Protein AF-A0A9D3YHH6-F1 (afdb_monomer)

Solvent-accessible surface area (backbone atoms only — not comparable to full-atom values): 19037 Å² total; per-residue (Å²): 136,82,62,74,68,62,56,56,55,51,51,55,50,51,53,56,50,54,55,56,48,48,55,53,31,49,54,29,46,77,69,74,42,81,67,83,82,87,76,58,84,84,57,50,84,77,56,88,87,83,79,84,92,65,55,79,66,55,45,52,51,52,52,51,50,52,53,50,51,51,52,52,50,50,53,49,51,52,51,50,52,51,50,52,54,51,51,51,53,50,51,54,51,51,51,54,52,48,55,53,48,52,53,52,51,52,51,51,51,52,52,50,52,52,50,52,53,51,51,51,51,51,53,50,53,64,70,67,57,73,98,79,72,65,70,66,62,56,49,57,52,50,53,52,53,52,54,52,50,52,52,51,52,52,51,50,52,54,50,52,51,50,50,56,50,51,52,53,51,51,48,55,49,50,55,51,51,52,53,50,50,54,53,48,51,54,50,51,50,53,51,49,52,54,49,51,56,54,70,71,49,74,90,61,89,87,47,74,68,57,57,56,47,49,54,50,48,56,53,49,52,55,48,49,56,46,53,53,50,52,52,49,49,58,50,49,57,63,48,60,73,73,68,72,74,94,74,88,85,82,90,84,80,94,76,91,76,79,95,84,65,71,71,62,55,56,50,52,55,52,50,50,54,51,51,54,50,49,51,55,54,49,53,53,50,51,52,52,52,52,54,49,48,53,51,50,52,50,52,62,71,68,51,83,49,74,66,54,52,50,53,51,51,53,50,48,54,51,50,55,52,49,34,69,73,66,75,108

Secondary structure (DSSP, 8-state):
---HHHHHHHHHHHHHHHHHHHHHHHHHHHTTPPPPPP--TTTGGG--S------HHHHHHHHHHHHHHHHHHHHHHHHHHHHHHHHHHHHHHHHHHHHHHHHHHHHHHHHHHHHHHHHHHHHHHHHS--S-S-HHHHHHHHHHHHHHHHHHHHHHHHHHHHHHHHHHHHHHHHHHHHHHHHHHHHHHHHHHHHHHHHHHS---TT-HHHHHHHHHHHHHHHHHHHHHHHHHHHHHHHHHTTSS-----------------HHHHHHHHHHHHHHHHHHHHHHHHHHHHHHHHHHHHHHHHHSPPHHHHHHHHHHHHHHHHHHHHHT-

Foldseek 3Di:
DDDPVVVVVVVVVVVVLVVLQVVLQVLCVVVVHHGDDDDDPVCVVVDPDDDDDDDPVRSVVVSVVSVVVSVVVVVVVVVVVVVVVVVVVVVVVVVVVVVVVVVVVVVVVVVVVVVVVVVVVVVVVVVVDDPPDDPVVVVVVVVVVVVVVVVVVVVVVVVVVVVVVVVVVVVVVVVVVVVVVVVVVVVVVVVVVVVVVVVVDDDDPDDPVVVVVVVVVVVVVVVVVVVVVVVVVVVVVVVVVVPPDDDDDDDDDDDDDDDDDPPVVVVVVVVVVVVVVVVVVVVVVVVVVVVVVVVVVVVVVPDDDPVNVVVVVVVVVVVVVVCVVVVD

pLDDT: mean 82.41, std 17.83, range [34.94, 98.56]

Organism: Dreissena polymorpha (NCBI:txid45954)

Radius of gyration: 45.54 Å; Cα contacts (8 Å, |Δi|>4): 26; chains: 1; bounding box: 105×66×122 Å

Mean predicted aligned error: 22.99 Å

Sequence (328 aa):
MASPIGSLVNLRRNATEEDAWSSVNKKLREHGLGTVKIQHPADIQHLSGSTVCLDGANDTQVRDNILSLISDCQHRQTLVQDLIGKNNQLKEEVTRQTELTEKYFSKMKDLKIMLESSRARVKELESDEPAKTTTDDVWGVKERVNNTRTAIIAKNKDLEYKCKQQEKELQRLKDKLHNMSIQEEKRNQRVSDVFQEFRRRTARAHHTMDDKLLDVIDSYERQITKLEKDLELYRVEGETARTTDGSADEDMPSFHSVTHHSETSGNFKKLIRAYEKQIVDLNKQVKKLEEEKELIKLDVGARPEVKDYRVAQLRMKKLEKLLALHNI

Structure (mmCIF, N/CA/C/O backbone):
data_AF-A0A9D3YHH6-F1
#
_entry.id   AF-A0A9D3YHH6-F1
#
loop_
_atom_site.group_PDB
_atom_site.id
_atom_site.type_symbol
_atom_site.label_atom_id
_atom_site.label_alt_id
_atom_site.label_comp_id
_atom_site.label_asym_id
_atom_site.label_entity_id
_atom_site.label_seq_id
_atom_site.pdbx_PDB_ins_code
_atom_site.Cartn_x
_atom_site.Cartn_y
_atom_site.Cartn_z
_atom_site.occupancy
_atom_site.B_iso_or_equiv
_atom_site.auth_seq_id
_atom_site.auth_comp_id
_atom_site.auth_asym_id
_atom_site.auth_atom_id
_atom_site.pdbx_PDB_model_num
ATOM 1 N N . MET A 1 1 ? -31.938 -15.827 74.034 1.00 37.50 1 MET A N 1
ATOM 2 C CA . MET A 1 1 ? -32.408 -16.786 73.013 1.00 37.50 1 MET A CA 1
ATOM 3 C C . MET A 1 1 ? -32.292 -16.113 71.655 1.00 37.50 1 MET A C 1
ATOM 5 O O . MET A 1 1 ? -33.064 -15.207 71.376 1.00 37.50 1 MET A O 1
ATOM 9 N N . ALA A 1 2 ? -31.261 -16.451 70.877 1.00 39.59 2 ALA A N 1
ATOM 10 C CA . ALA A 1 2 ? -31.066 -15.904 69.535 1.00 39.59 2 ALA A CA 1
ATOM 11 C C . ALA A 1 2 ? -31.977 -16.650 68.549 1.00 39.59 2 ALA A C 1
ATOM 13 O O . ALA A 1 2 ? -32.064 -17.875 68.593 1.00 39.59 2 ALA A O 1
ATOM 14 N N . SER A 1 3 ? -32.694 -15.906 67.707 1.00 37.22 3 SER A N 1
ATOM 15 C CA . SER A 1 3 ? -33.690 -16.456 66.785 1.00 37.22 3 SER A CA 1
ATOM 16 C C . SER A 1 3 ? -33.024 -17.375 65.738 1.00 37.22 3 SER A C 1
ATOM 18 O O . SER A 1 3 ? -32.099 -16.916 65.060 1.00 37.22 3 SER A O 1
ATOM 20 N N . PRO A 1 4 ? -33.473 -18.636 65.548 1.00 51.38 4 PRO A N 1
ATOM 21 C CA . PRO A 1 4 ? -32.839 -19.611 64.640 1.00 51.38 4 PRO A CA 1
ATOM 22 C C . PRO A 1 4 ? -32.774 -19.147 63.177 1.00 51.38 4 PRO A C 1
ATOM 24 O O . PRO A 1 4 ? -31.900 -19.552 62.414 1.00 51.38 4 PRO A O 1
ATOM 27 N N . ILE A 1 5 ? -33.681 -18.247 62.796 1.00 48.56 5 ILE A N 1
ATOM 28 C CA . ILE A 1 5 ? -33.808 -17.711 61.438 1.00 48.56 5 ILE A CA 1
ATOM 29 C C . ILE A 1 5 ? -32.628 -16.782 61.092 1.00 48.56 5 ILE A C 1
ATOM 31 O O . ILE A 1 5 ? -32.159 -16.785 59.957 1.00 48.56 5 ILE A O 1
ATOM 35 N N . GLY A 1 6 ? -32.081 -16.046 62.068 1.00 45.06 6 GLY A N 1
ATOM 36 C CA . GLY A 1 6 ? -30.929 -15.161 61.846 1.00 45.06 6 GLY A CA 1
ATOM 37 C C . GLY A 1 6 ? -29.618 -15.915 61.590 1.00 45.06 6 GLY A C 1
ATOM 38 O O . GLY A 1 6 ? -28.771 -15.445 60.836 1.00 45.06 6 GLY A O 1
ATOM 39 N N . SER A 1 7 ? -29.469 -17.115 62.161 1.00 52.34 7 SER A N 1
ATOM 40 C CA . SER A 1 7 ? -28.282 -17.961 61.975 1.00 52.34 7 SER A CA 1
ATOM 41 C C . SER A 1 7 ? -28.217 -18.560 60.565 1.00 52.34 7 SER A C 1
ATOM 43 O O . SER A 1 7 ? -27.160 -18.530 59.941 1.00 52.34 7 SER A O 1
ATOM 45 N N . LEU A 1 8 ? -29.350 -19.018 60.025 1.00 47.50 8 LEU A N 1
ATOM 46 C CA . LEU A 1 8 ? -29.427 -19.603 58.680 1.00 47.50 8 LEU A CA 1
ATOM 47 C C . LEU A 1 8 ? -29.237 -18.569 57.560 1.00 47.50 8 LEU A C 1
ATOM 49 O O . LEU A 1 8 ? -28.610 -18.870 56.545 1.00 47.50 8 LEU A O 1
ATOM 53 N N . VAL A 1 9 ? -29.750 -17.347 57.739 1.00 56.94 9 VAL A N 1
ATOM 54 C CA . VAL A 1 9 ? -29.587 -16.262 56.756 1.00 56.94 9 VAL A CA 1
ATOM 55 C C . VAL A 1 9 ? -28.130 -15.804 56.680 1.00 56.94 9 VAL A C 1
ATOM 57 O O . VAL A 1 9 ? -27.621 -15.622 55.578 1.00 56.94 9 VAL A O 1
ATOM 60 N N . ASN A 1 10 ? -27.440 -15.692 57.817 1.00 53.84 10 ASN A N 1
ATOM 61 C CA . ASN A 1 10 ? -26.021 -15.328 57.847 1.00 53.84 10 ASN A CA 1
ATOM 62 C C . ASN A 1 10 ? -25.126 -16.434 57.269 1.00 53.84 10 ASN A C 1
ATOM 64 O O . ASN A 1 10 ? -24.224 -16.137 56.496 1.00 53.84 10 ASN A O 1
ATOM 68 N N . LEU A 1 11 ? -25.416 -17.709 57.548 1.00 55.38 11 LEU A N 1
ATOM 69 C CA . LEU A 1 11 ? -24.651 -18.831 56.991 1.00 55.38 11 LEU A CA 1
ATOM 70 C C . LEU A 1 11 ? -24.790 -18.927 55.461 1.00 55.38 11 LEU A C 1
ATOM 72 O O . LEU A 1 11 ? -23.812 -19.160 54.755 1.00 55.38 11 LEU A O 1
ATOM 76 N N . ARG A 1 12 ? -26.001 -18.689 54.935 1.00 55.22 12 ARG A N 1
ATOM 77 C CA . ARG A 1 12 ? -26.264 -18.679 53.488 1.00 55.22 12 ARG A CA 1
ATOM 78 C C . ARG A 1 12 ? -25.599 -17.495 52.779 1.00 55.22 12 ARG A C 1
ATOM 80 O O . ARG A 1 12 ? -25.163 -17.651 51.645 1.00 55.22 12 ARG A O 1
ATOM 87 N N . ARG A 1 13 ? -25.525 -16.334 53.435 1.00 57.25 13 ARG A N 1
ATOM 88 C CA . ARG A 1 13 ? -24.876 -15.124 52.906 1.00 57.25 13 ARG A CA 1
ATOM 89 C C . ARG A 1 13 ? -23.351 -15.273 52.871 1.00 57.25 13 ARG A C 1
ATOM 91 O O . ARG A 1 13 ? -22.741 -14.980 51.847 1.00 57.25 13 ARG A O 1
ATOM 98 N N . ASN A 1 14 ? -22.773 -15.856 53.922 1.00 60.06 14 ASN A N 1
ATOM 99 C CA . ASN A 1 14 ? -21.344 -16.162 53.988 1.00 60.06 14 ASN A CA 1
ATOM 100 C C . ASN A 1 14 ? -20.919 -17.165 52.900 1.00 60.06 14 ASN A C 1
ATOM 102 O O . ASN A 1 14 ? -19.907 -16.949 52.244 1.00 60.06 14 ASN A O 1
ATOM 106 N N . ALA A 1 15 ? -21.722 -18.204 52.632 1.00 61.94 15 ALA A N 1
ATOM 107 C CA . ALA A 1 15 ? -21.433 -19.167 51.562 1.00 61.94 15 ALA A CA 1
ATOM 108 C C . ALA A 1 15 ? -21.406 -18.512 50.165 1.00 61.94 15 ALA A C 1
ATOM 110 O O . ALA A 1 15 ? -20.529 -18.798 49.355 1.00 61.94 15 ALA A O 1
ATOM 111 N N . THR A 1 16 ? -22.326 -17.579 49.888 1.00 69.06 16 THR A N 1
ATOM 112 C CA . THR A 1 16 ? -22.345 -16.855 48.604 1.00 69.06 16 THR A CA 1
ATOM 113 C C . THR A 1 16 ? -21.186 -15.868 48.441 1.00 69.06 16 THR A C 1
ATOM 115 O O . THR A 1 16 ? -20.735 -15.633 47.320 1.00 69.06 16 THR A O 1
ATOM 118 N N . GLU A 1 17 ? -20.689 -15.296 49.539 1.00 71.06 17 GLU A N 1
ATOM 119 C CA . GLU A 1 17 ? -19.525 -14.402 49.529 1.00 71.06 17 GLU A CA 1
ATOM 120 C C . GLU A 1 17 ? -18.215 -15.192 49.362 1.00 71.06 17 GLU A C 1
ATOM 122 O O . GLU A 1 17 ? -17.363 -14.803 48.560 1.00 71.06 17 GLU A O 1
ATOM 127 N N . GLU A 1 18 ? -18.082 -16.348 50.020 1.00 75.69 18 GLU A N 1
ATOM 128 C CA . GLU A 1 18 ? -16.954 -17.273 49.831 1.00 75.69 18 GLU A CA 1
ATOM 129 C C . GLU A 1 18 ? -16.842 -17.776 48.385 1.00 75.69 18 GLU A C 1
ATOM 131 O O . GLU A 1 18 ? -15.743 -17.797 47.816 1.00 75.69 18 GLU A O 1
ATOM 136 N N . ASP A 1 19 ? -17.966 -18.101 47.747 1.00 80.94 19 ASP A N 1
ATOM 137 C CA . ASP A 1 19 ? -18.002 -18.494 46.335 1.00 80.94 19 ASP A CA 1
ATOM 138 C C . ASP A 1 19 ? -17.589 -17.338 45.402 1.00 80.94 19 ASP A C 1
ATOM 140 O O . ASP A 1 19 ? -16.800 -17.527 44.465 1.00 80.94 19 ASP A O 1
ATOM 144 N N . ALA A 1 20 ? -18.059 -16.114 45.670 1.00 82.25 20 ALA A N 1
ATOM 145 C CA . ALA A 1 20 ? -17.731 -14.937 44.865 1.00 82.25 20 ALA A CA 1
ATOM 146 C C . ALA A 1 20 ? -16.231 -14.588 44.924 1.00 82.25 20 ALA A C 1
ATOM 148 O O . ALA A 1 20 ? -15.604 -14.310 43.894 1.00 82.25 20 ALA A O 1
ATOM 149 N N . TRP A 1 21 ? -15.621 -14.661 46.109 1.00 90.62 21 TRP A N 1
ATOM 150 C CA . TRP A 1 21 ? -14.180 -14.457 46.282 1.00 90.62 21 TRP A CA 1
ATOM 151 C C . TRP A 1 21 ? -13.339 -15.628 45.779 1.00 90.62 21 TRP A C 1
ATOM 153 O O . TRP A 1 21 ? -12.206 -15.423 45.338 1.00 90.62 21 TRP A O 1
ATOM 163 N N . SER A 1 22 ? -13.883 -16.844 45.754 1.00 89.19 22 SER A N 1
ATOM 164 C CA . SER A 1 22 ? -13.208 -18.002 45.158 1.00 89.19 22 SER A CA 1
ATOM 165 C C . SER A 1 22 ? -12.932 -17.805 43.663 1.00 89.19 22 SER A C 1
ATOM 167 O O . SER A 1 22 ? -11.844 -18.147 43.187 1.00 89.19 22 SER A O 1
ATOM 169 N N . SER A 1 23 ? -13.860 -17.178 42.932 1.00 90.12 23 SER A N 1
ATOM 170 C CA . SER A 1 23 ? -13.673 -16.809 41.519 1.00 90.12 23 SER A CA 1
ATOM 171 C C . SER A 1 23 ? -12.526 -15.808 41.326 1.00 90.12 23 SER A C 1
ATOM 173 O O . SER A 1 23 ? -11.645 -15.990 40.481 1.00 90.12 23 SER A O 1
ATOM 175 N N . VAL A 1 24 ? -12.467 -14.785 42.178 1.00 93.94 24 VAL A N 1
ATOM 176 C CA . VAL A 1 24 ? -11.428 -13.742 42.131 1.00 93.94 24 VAL A CA 1
ATOM 177 C C . VAL A 1 24 ? -10.068 -14.320 42.489 1.00 93.94 24 VAL A C 1
ATOM 179 O O . VAL A 1 24 ? -9.089 -14.092 41.786 1.00 93.94 24 VAL A O 1
ATOM 182 N N . ASN A 1 25 ? -10.012 -15.157 43.522 1.00 94.38 25 ASN A N 1
ATOM 183 C CA . ASN A 1 25 ? -8.809 -15.874 43.930 1.00 94.38 25 ASN A CA 1
ATOM 184 C C . ASN A 1 25 ? -8.303 -16.850 42.869 1.00 94.38 25 ASN A C 1
ATOM 186 O O . ASN A 1 25 ? -7.095 -17.061 42.742 1.00 94.38 25 ASN A O 1
ATOM 190 N N . LYS A 1 26 ? -9.201 -17.457 42.087 1.00 93.31 26 LYS A N 1
ATOM 191 C CA . LYS A 1 26 ? -8.807 -18.231 40.908 1.00 93.31 26 LYS A CA 1
ATOM 192 C C . LYS A 1 26 ? -8.122 -17.324 39.885 1.00 93.31 26 LYS A C 1
ATOM 194 O O . LYS A 1 26 ? -7.020 -17.652 39.457 1.00 93.31 26 LYS A O 1
ATOM 199 N N . LYS A 1 27 ? -8.712 -16.166 39.569 1.00 92.81 27 LYS A N 1
ATOM 200 C CA . LYS A 1 27 ? -8.138 -15.205 38.617 1.00 92.81 27 LYS A CA 1
ATOM 201 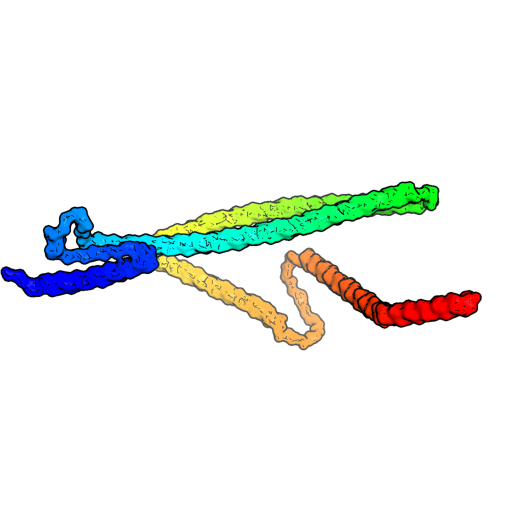C C . LYS A 1 27 ? -6.788 -14.653 39.078 1.00 92.81 27 LYS A C 1
ATOM 203 O O . LYS A 1 27 ? -5.846 -14.609 38.298 1.00 92.81 27 LYS A O 1
ATOM 208 N N . LEU A 1 28 ? -6.657 -14.306 40.356 1.00 94.38 28 LEU A N 1
ATOM 209 C CA . LEU A 1 28 ? -5.394 -13.859 40.943 1.00 94.38 28 LEU A CA 1
ATOM 210 C C . LEU A 1 28 ? -4.299 -14.924 40.787 1.00 94.38 28 LEU A C 1
ATOM 212 O O . LEU A 1 28 ? -3.214 -14.611 40.301 1.00 94.38 28 LEU A O 1
ATOM 216 N N . ARG A 1 29 ? -4.602 -16.195 41.089 1.00 94.44 29 ARG A N 1
ATOM 217 C CA . ARG A 1 29 ? -3.650 -17.304 40.908 1.00 94.44 29 ARG A CA 1
ATOM 218 C C . ARG A 1 29 ? -3.273 -17.547 39.450 1.00 94.44 29 ARG A C 1
ATOM 220 O O . ARG A 1 29 ? -2.101 -17.789 39.184 1.00 94.44 29 ARG A O 1
ATOM 227 N N . GLU A 1 30 ? -4.224 -17.453 38.518 1.00 93.50 30 GLU A N 1
ATOM 228 C CA . GLU A 1 30 ? -3.943 -17.531 37.071 1.00 93.50 30 GLU A CA 1
ATOM 229 C C . GLU A 1 30 ? -2.908 -16.478 36.633 1.00 93.50 30 GLU A C 1
ATOM 231 O O . GLU A 1 30 ? -2.134 -16.723 35.712 1.00 93.50 30 GLU A O 1
ATOM 236 N N . HIS A 1 31 ? -2.847 -15.340 37.331 1.00 90.31 31 HIS A N 1
ATOM 237 C CA . HIS A 1 31 ? -1.882 -14.261 37.106 1.00 90.31 31 HIS A CA 1
ATOM 238 C C . HIS A 1 31 ? -0.670 -14.272 38.051 1.00 90.31 31 HIS A C 1
ATOM 240 O O . HIS A 1 31 ? 0.091 -13.307 38.068 1.00 90.31 31 HIS A O 1
ATOM 246 N N . GLY A 1 32 ? -0.467 -15.339 38.830 1.00 91.31 32 GLY A N 1
ATOM 247 C CA . GLY A 1 32 ? 0.664 -15.462 39.758 1.00 91.31 32 GLY A CA 1
ATOM 248 C C . GLY A 1 32 ? 0.576 -14.567 41.001 1.00 91.31 32 GLY A C 1
ATOM 249 O O . GLY A 1 32 ? 1.578 -14.368 41.683 1.00 91.31 32 GLY A O 1
ATOM 250 N N . LEU A 1 33 ? -0.606 -14.024 41.303 1.00 92.12 33 LEU A N 1
ATOM 251 C CA . LEU A 1 33 ? -0.866 -13.183 42.471 1.00 92.12 33 LEU A CA 1
ATOM 252 C C . LEU A 1 33 ? -1.375 -14.015 43.661 1.00 92.12 33 LEU A C 1
ATOM 254 O O . LEU A 1 33 ? -1.951 -15.095 43.501 1.00 92.12 33 LEU A O 1
ATOM 258 N N . GLY A 1 34 ? -1.174 -13.491 44.873 1.00 90.25 34 GLY A N 1
ATOM 259 C CA . GLY A 1 34 ? -1.676 -14.096 46.111 1.00 90.25 34 GLY A CA 1
ATOM 260 C C . GLY A 1 34 ? -3.203 -14.024 46.237 1.00 90.25 34 GLY A C 1
ATOM 261 O O . GLY A 1 34 ? -3.840 -13.130 45.687 1.00 90.25 34 GLY A O 1
ATOM 262 N N . THR A 1 35 ? -3.796 -14.964 46.976 1.00 91.00 35 THR A N 1
ATOM 263 C CA . THR A 1 35 ? -5.249 -15.026 47.216 1.00 91.00 35 THR A CA 1
ATOM 264 C C . THR A 1 35 ? -5.674 -14.199 48.427 1.00 91.00 35 THR A C 1
ATOM 266 O O . THR A 1 35 ? -5.000 -14.213 49.458 1.00 91.00 35 THR A O 1
ATOM 269 N N . VAL A 1 36 ? -6.846 -13.579 48.342 1.00 89.31 36 VAL A N 1
ATOM 270 C CA . VAL A 1 36 ? -7.537 -12.902 49.443 1.00 89.31 36 VAL A CA 1
ATOM 271 C C . VAL A 1 36 ? -8.230 -13.943 50.323 1.00 89.31 36 VAL A C 1
ATOM 273 O O . VAL A 1 36 ? -9.003 -14.764 49.834 1.00 89.31 36 VAL A O 1
ATOM 276 N N . LYS A 1 37 ? -7.944 -13.935 51.627 1.00 85.25 37 LYS A N 1
ATOM 277 C CA . LYS A 1 37 ? -8.590 -14.832 52.596 1.00 85.25 37 LYS A CA 1
ATOM 278 C C . LYS A 1 37 ? -9.765 -14.118 53.256 1.00 85.25 37 LYS A C 1
ATOM 280 O O . LYS A 1 37 ? -9.565 -13.056 53.840 1.00 85.25 37 LYS A O 1
ATOM 285 N N . ILE A 1 38 ? -10.948 -14.725 53.206 1.00 83.31 38 ILE A N 1
ATOM 286 C CA . ILE A 1 38 ? -12.103 -14.288 53.995 1.00 83.31 38 ILE A CA 1
ATOM 287 C C . ILE A 1 38 ? -12.002 -14.941 55.373 1.00 83.31 38 ILE A C 1
ATOM 289 O O . ILE A 1 38 ? -11.685 -16.124 55.479 1.00 83.31 38 ILE A O 1
ATOM 293 N N . GLN A 1 39 ? -12.219 -14.158 56.425 1.00 79.50 39 GLN A N 1
ATOM 294 C CA . GLN A 1 39 ? -12.189 -14.614 57.815 1.00 79.50 39 GLN A CA 1
ATOM 295 C C . GLN A 1 39 ? -13.608 -14.587 58.374 1.00 79.50 39 GLN A C 1
ATOM 297 O O . GLN A 1 39 ? -14.340 -13.622 58.145 1.00 79.50 39 GLN A O 1
ATOM 302 N N . HIS A 1 40 ? -13.995 -15.614 59.130 1.00 73.81 40 HIS A N 1
ATOM 303 C CA . HIS A 1 40 ? -15.306 -15.626 59.764 1.00 73.81 40 HIS A CA 1
ATOM 304 C C . HIS A 1 40 ? -15.355 -14.580 60.897 1.00 73.81 40 HIS A C 1
ATOM 306 O O . HIS A 1 40 ? -14.384 -14.460 61.648 1.00 73.81 40 HIS A O 1
ATOM 312 N N . PRO A 1 41 ? -16.476 -13.854 61.103 1.00 70.44 41 PRO A N 1
ATOM 313 C CA . PRO A 1 41 ? -16.580 -12.813 62.132 1.00 70.44 41 PRO A CA 1
ATOM 314 C C . PRO A 1 41 ? -16.220 -13.256 63.559 1.00 70.44 41 PRO A C 1
ATOM 316 O O . PRO A 1 41 ? -15.780 -12.441 64.367 1.00 70.44 41 PRO A O 1
ATOM 319 N N . ALA A 1 42 ? -16.394 -14.543 63.870 1.00 70.12 42 ALA A N 1
ATOM 320 C CA . ALA A 1 42 ? -16.026 -15.128 65.163 1.00 70.12 42 ALA A CA 1
ATOM 321 C C . ALA A 1 42 ? -14.503 -15.251 65.367 1.00 70.12 42 ALA A C 1
ATOM 323 O O . ALA A 1 42 ? -14.034 -15.161 66.499 1.00 70.12 42 ALA A O 1
ATOM 324 N N . ASP A 1 43 ? -13.735 -15.390 64.285 1.00 69.81 43 ASP A N 1
ATOM 325 C CA . ASP A 1 43 ? -12.289 -15.633 64.333 1.00 69.81 43 ASP A CA 1
ATOM 326 C C . ASP A 1 43 ? -11.491 -14.321 64.413 1.00 69.81 43 ASP A C 1
ATOM 328 O O . ASP A 1 43 ? -10.338 -14.305 64.844 1.00 69.81 43 ASP A O 1
ATOM 332 N N . ILE A 1 44 ? -12.131 -13.191 64.081 1.00 69.12 44 ILE A N 1
ATOM 333 C CA . ILE A 1 44 ? -11.534 -11.844 64.071 1.00 69.12 44 ILE A CA 1
ATOM 334 C C . ILE A 1 44 ? -11.009 -11.438 65.458 1.00 69.12 44 ILE A C 1
ATOM 336 O O . ILE A 1 44 ? -10.005 -10.734 65.546 1.00 69.12 44 ILE A O 1
ATOM 340 N N . GLN A 1 45 ? -11.630 -11.915 66.546 1.00 64.38 45 GLN A N 1
ATOM 341 C CA . GLN A 1 45 ? -11.234 -11.574 67.924 1.00 64.38 45 GLN A CA 1
ATOM 342 C C . GLN A 1 45 ? -9.811 -12.038 68.284 1.00 64.38 45 GLN A C 1
ATOM 344 O O . GLN A 1 45 ? -9.213 -11.507 69.218 1.00 64.38 45 GLN A O 1
ATOM 349 N N . HIS A 1 46 ? -9.254 -12.994 67.534 1.00 60.81 46 HIS A N 1
ATOM 350 C CA . HIS A 1 46 ? -7.913 -13.538 67.750 1.00 60.81 46 HIS A CA 1
ATOM 351 C C . HIS A 1 46 ? -6.846 -12.952 66.804 1.00 60.81 46 HIS A C 1
ATOM 353 O O . HIS A 1 46 ? -5.671 -13.301 66.918 1.00 60.81 46 HIS A O 1
ATOM 359 N N . LEU A 1 47 ? -7.220 -12.048 65.888 1.00 62.88 47 LEU A N 1
ATOM 360 C CA . LEU A 1 47 ? -6.333 -11.482 64.867 1.00 62.88 47 LEU A CA 1
ATOM 361 C C . LEU A 1 47 ? -6.088 -9.988 65.113 1.00 62.88 47 LEU A C 1
ATOM 363 O O . LEU A 1 47 ? -6.860 -9.129 64.693 1.00 62.88 47 LEU A O 1
ATOM 367 N N . SER A 1 48 ? -4.965 -9.664 65.754 1.00 55.31 48 SER A N 1
ATOM 368 C CA . SER A 1 48 ? -4.513 -8.275 65.892 1.00 55.31 48 SER A CA 1
ATOM 369 C C . SER A 1 48 ? -3.932 -7.740 64.578 1.00 55.31 48 SER A C 1
ATOM 371 O O . SER A 1 48 ? -2.852 -8.144 64.156 1.00 55.31 48 SER A O 1
ATOM 373 N N . GLY A 1 49 ? -4.624 -6.771 63.971 1.00 60.97 49 GLY A N 1
ATOM 374 C CA . GLY A 1 49 ? -3.996 -5.706 63.177 1.00 60.97 49 GLY A CA 1
ATOM 375 C C . GLY A 1 49 ? -3.821 -5.911 61.668 1.00 60.97 49 GLY A C 1
ATOM 376 O O . GLY A 1 49 ? -3.254 -5.027 61.035 1.00 60.97 49 GLY A O 1
ATOM 377 N N . SER A 1 50 ? -4.302 -7.005 61.064 1.00 69.75 50 SER A N 1
ATOM 378 C CA . SER A 1 50 ? -4.113 -7.263 59.616 1.00 69.75 50 SER A CA 1
ATOM 379 C C . SER A 1 50 ? -5.403 -7.545 58.830 1.00 69.75 50 SER A C 1
ATOM 381 O O . SER A 1 50 ? -5.341 -8.015 57.692 1.00 69.75 50 SER A O 1
ATOM 383 N N . THR A 1 51 ? -6.570 -7.268 59.408 1.00 76.44 51 THR A N 1
ATOM 384 C CA . THR A 1 51 ? -7.867 -7.595 58.800 1.00 76.44 51 THR A CA 1
ATOM 385 C C . THR A 1 51 ? -8.626 -6.315 58.468 1.00 76.44 51 THR A C 1
ATOM 387 O O . THR A 1 51 ? -8.727 -5.421 59.305 1.00 76.44 51 THR A O 1
ATOM 390 N N . VAL A 1 52 ? -9.165 -6.225 57.253 1.00 78.31 52 VAL A N 1
ATOM 391 C CA . VAL A 1 52 ? -9.997 -5.100 56.807 1.00 78.31 52 VAL A CA 1
ATOM 392 C C . VAL A 1 52 ? -11.449 -5.563 56.789 1.00 78.31 52 VAL A C 1
ATOM 394 O O . VAL A 1 52 ? -11.771 -6.535 56.112 1.00 78.31 52 VAL A O 1
ATOM 397 N N . CYS A 1 53 ? -12.319 -4.877 57.528 1.00 81.38 53 CYS A N 1
ATOM 398 C CA . CYS A 1 53 ? -13.759 -5.118 57.471 1.00 81.38 53 CYS A CA 1
ATOM 399 C C . CYS A 1 53 ? -14.370 -4.275 56.353 1.00 81.38 53 CYS A C 1
ATOM 401 O O . CYS A 1 53 ? -14.248 -3.050 56.364 1.00 81.38 53 CYS A O 1
ATOM 403 N N . LEU A 1 54 ? -15.039 -4.935 55.414 1.00 83.62 54 LEU A N 1
ATOM 404 C CA . LEU A 1 54 ? -15.795 -4.298 54.344 1.00 83.62 54 LEU A CA 1
ATOM 405 C C . LEU A 1 54 ? -17.285 -4.515 54.610 1.00 83.62 54 LEU A C 1
ATOM 407 O O . LEU A 1 54 ? -17.687 -5.580 55.077 1.00 83.62 54 LEU A O 1
ATOM 411 N N . ASP A 1 55 ? -18.107 -3.507 54.332 1.00 85.81 55 ASP A N 1
ATOM 412 C CA . ASP A 1 55 ? -19.544 -3.742 54.194 1.00 85.81 55 ASP A CA 1
ATOM 413 C C . ASP A 1 55 ? -19.834 -4.435 52.849 1.00 85.81 55 ASP A C 1
ATOM 415 O O . ASP A 1 55 ? -18.981 -4.481 51.962 1.00 85.81 55 ASP A O 1
ATOM 419 N N . GLY A 1 56 ? -21.038 -4.984 52.671 1.00 82.31 56 GLY A N 1
ATOM 420 C CA . GLY A 1 56 ? -21.362 -5.753 51.460 1.00 82.31 56 GLY A CA 1
ATOM 421 C C . GLY A 1 56 ? -21.291 -4.947 50.151 1.00 82.31 56 GLY A C 1
ATOM 422 O O . GLY A 1 56 ? -21.085 -5.523 49.080 1.00 82.31 56 GLY A O 1
ATOM 423 N N . ALA A 1 57 ? -21.442 -3.619 50.220 1.00 86.19 57 ALA A N 1
ATOM 424 C CA . ALA A 1 57 ? -21.324 -2.745 49.055 1.00 86.19 57 ALA A CA 1
ATOM 425 C C . ALA A 1 57 ? -19.852 -2.548 48.665 1.00 86.19 57 ALA A C 1
ATOM 427 O O . ALA A 1 57 ? -19.486 -2.747 47.507 1.00 86.19 57 ALA A O 1
ATOM 428 N N . ASN A 1 58 ? -19.004 -2.236 49.645 1.00 87.81 58 ASN A N 1
ATOM 429 C CA . ASN A 1 58 ? -17.565 -2.082 49.481 1.00 87.81 58 ASN A CA 1
ATOM 430 C C . ASN A 1 58 ? -16.890 -3.413 49.121 1.00 87.81 58 ASN A C 1
ATOM 432 O O . ASN A 1 58 ? -15.981 -3.418 48.299 1.00 87.81 58 ASN A O 1
ATOM 436 N N . ASP A 1 59 ? -17.354 -4.543 49.662 1.00 88.94 59 ASP A N 1
ATOM 437 C CA . ASP A 1 59 ? -16.901 -5.889 49.285 1.00 88.94 59 ASP A CA 1
ATOM 438 C C . ASP A 1 59 ? -17.080 -6.142 47.783 1.00 88.94 59 ASP A C 1
ATOM 440 O O . ASP A 1 59 ? -16.131 -6.467 47.064 1.00 88.94 59 ASP A O 1
ATOM 444 N N . THR A 1 60 ? -18.302 -5.911 47.299 1.00 90.25 60 THR A N 1
ATOM 445 C CA . THR A 1 60 ? -18.644 -6.082 45.886 1.00 90.25 60 THR A CA 1
ATOM 446 C C . THR A 1 60 ? -17.841 -5.123 45.012 1.00 90.25 60 THR A C 1
ATOM 448 O O . THR A 1 60 ? -17.257 -5.542 44.017 1.00 90.25 60 THR A O 1
ATOM 451 N N . GLN A 1 61 ? -17.722 -3.860 45.422 1.00 93.94 61 GLN A N 1
ATOM 452 C CA . GLN A 1 61 ? -16.971 -2.856 44.677 1.00 93.94 61 GLN A CA 1
ATOM 453 C C . GLN A 1 61 ? -15.469 -3.174 44.602 1.00 93.94 61 GLN A C 1
ATOM 455 O O . GLN A 1 61 ? -14.861 -3.030 43.543 1.00 93.94 61 GLN A O 1
ATOM 460 N N . VAL A 1 62 ? -14.850 -3.622 45.699 1.00 93.12 62 VAL A N 1
ATOM 461 C CA . VAL A 1 62 ? -13.434 -4.026 45.711 1.00 93.12 62 VAL A CA 1
ATOM 462 C C . VAL A 1 62 ? -13.221 -5.229 44.800 1.00 93.12 62 VAL A C 1
ATOM 464 O O . VAL A 1 62 ? -12.264 -5.248 44.024 1.00 93.12 62 VAL A O 1
ATOM 467 N N . ARG A 1 63 ? -14.126 -6.209 44.849 1.00 93.19 63 ARG A N 1
ATOM 468 C CA . ARG A 1 63 ? -14.082 -7.379 43.975 1.00 93.19 63 ARG A CA 1
ATOM 469 C C . ARG A 1 63 ? -14.133 -6.991 42.496 1.00 93.19 63 ARG A C 1
ATOM 471 O O . ARG A 1 63 ? -13.282 -7.432 41.720 1.00 93.19 63 ARG A O 1
ATOM 478 N N . ASP A 1 64 ? -15.084 -6.141 42.127 1.00 94.38 64 ASP A N 1
ATOM 479 C CA . ASP A 1 64 ? -15.259 -5.673 40.752 1.00 94.38 64 ASP A CA 1
ATOM 480 C C . ASP A 1 64 ? -14.044 -4.860 40.284 1.00 94.38 64 ASP A C 1
ATOM 482 O O . ASP A 1 64 ? -13.541 -5.079 39.181 1.00 94.38 64 ASP A O 1
ATOM 486 N N . ASN A 1 65 ? -13.491 -4.004 41.150 1.00 95.88 65 ASN A N 1
ATOM 487 C CA . ASN A 1 65 ? -12.269 -3.252 40.864 1.00 95.88 65 ASN A CA 1
ATOM 488 C C . ASN A 1 65 ? -11.068 -4.176 40.606 1.00 95.88 65 ASN A C 1
ATOM 490 O O . ASN A 1 65 ? -10.317 -3.948 39.658 1.00 95.88 65 ASN A O 1
ATOM 494 N N . ILE A 1 66 ? -10.881 -5.228 41.414 1.00 94.81 66 ILE A N 1
ATOM 495 C CA . ILE A 1 66 ? -9.794 -6.202 41.222 1.00 94.81 66 ILE A CA 1
ATOM 496 C C . ILE A 1 66 ? -9.954 -6.921 39.880 1.00 94.81 66 ILE A C 1
ATOM 498 O O . ILE A 1 66 ? -8.992 -7.020 39.118 1.00 94.81 66 ILE A O 1
ATOM 502 N N . LEU A 1 67 ? -11.158 -7.404 39.564 1.00 94.38 67 LEU A N 1
ATOM 503 C CA . LEU A 1 67 ? -11.423 -8.093 38.298 1.00 94.38 67 LEU A CA 1
ATOM 504 C C . LEU A 1 67 ? -11.223 -7.166 37.093 1.00 94.38 67 LEU A C 1
ATOM 506 O O . LEU A 1 67 ? -10.591 -7.570 36.114 1.00 94.38 67 LEU A O 1
ATOM 510 N N . SER A 1 68 ? -11.689 -5.919 37.187 1.00 96.62 68 SER A N 1
ATOM 511 C CA . SER A 1 68 ? -11.485 -4.901 36.155 1.00 96.62 68 SER A CA 1
ATOM 512 C C . SER A 1 68 ? -9.999 -4.609 35.947 1.00 96.62 68 SER A C 1
ATOM 514 O O . SER A 1 68 ? -9.536 -4.594 34.811 1.00 96.62 68 SER A O 1
ATOM 516 N N . LEU A 1 69 ? -9.222 -4.447 37.023 1.00 96.31 69 LEU A N 1
ATOM 517 C CA . LEU A 1 69 ? -7.777 -4.212 36.938 1.00 96.31 69 LEU A CA 1
ATOM 518 C C . LEU A 1 69 ? -7.032 -5.394 36.310 1.00 96.31 69 LEU A C 1
ATOM 520 O O . LEU A 1 69 ? -6.120 -5.184 35.510 1.00 96.31 69 LEU A O 1
ATOM 524 N N . ILE A 1 70 ? -7.414 -6.631 36.639 1.00 95.12 70 ILE A N 1
ATOM 525 C CA . ILE A 1 70 ? -6.835 -7.830 36.018 1.00 95.12 70 ILE A CA 1
ATOM 526 C C . ILE A 1 70 ? -7.125 -7.839 34.513 1.00 95.12 70 ILE A C 1
ATOM 528 O O . ILE A 1 70 ? -6.203 -8.048 33.722 1.00 95.12 70 ILE A O 1
ATOM 532 N N . SER A 1 71 ? -8.372 -7.575 34.117 1.00 95.06 71 SER A N 1
ATOM 533 C CA . SER A 1 71 ? -8.770 -7.490 32.706 1.00 95.06 71 SER A CA 1
ATOM 534 C C . SER A 1 71 ? -7.991 -6.399 31.961 1.00 95.06 71 SER A C 1
ATOM 536 O O . SER A 1 71 ? -7.461 -6.637 30.876 1.00 95.06 71 SER A O 1
ATOM 538 N N . ASP A 1 72 ? -7.831 -5.223 32.566 1.00 97.00 72 ASP A N 1
ATOM 539 C CA . ASP A 1 72 ? -7.055 -4.118 31.995 1.00 97.00 72 ASP A CA 1
ATOM 540 C C . ASP A 1 72 ? -5.567 -4.456 31.847 1.00 97.00 72 ASP A C 1
ATOM 542 O O . ASP A 1 72 ? -4.920 -4.055 30.876 1.00 97.00 72 ASP A O 1
ATOM 546 N N . CYS A 1 73 ? -4.987 -5.174 32.809 1.00 95.19 73 CYS A N 1
ATOM 547 C CA . CYS A 1 73 ? -3.607 -5.647 32.723 1.00 95.19 73 CYS A CA 1
ATOM 548 C C . CYS A 1 73 ? -3.436 -6.689 31.611 1.00 95.19 73 CYS A C 1
ATOM 550 O O . CYS A 1 73 ? -2.470 -6.607 30.855 1.00 95.19 73 CYS A O 1
ATOM 552 N N . GLN A 1 74 ? -4.380 -7.624 31.465 1.00 94.06 74 GLN A N 1
ATOM 553 C CA . GLN A 1 74 ? -4.388 -8.589 30.362 1.00 94.06 74 GLN A CA 1
ATOM 554 C C . GLN A 1 74 ? -4.466 -7.886 29.006 1.00 94.06 74 GLN A C 1
ATOM 556 O O . GLN A 1 74 ? -3.647 -8.152 28.130 1.00 94.06 74 GLN A O 1
ATOM 561 N N . HIS A 1 75 ? -5.405 -6.951 28.851 1.00 97.06 75 HIS A N 1
ATOM 562 C CA . HIS A 1 75 ? -5.575 -6.211 27.606 1.00 97.06 75 HIS A CA 1
ATOM 563 C C . HIS A 1 75 ? -4.309 -5.426 27.238 1.00 97.06 75 HIS A C 1
ATOM 565 O O . HIS A 1 75 ? -3.837 -5.495 26.101 1.00 97.06 75 HIS A O 1
ATOM 571 N N . ARG A 1 76 ? -3.700 -4.741 28.216 1.00 97.31 76 ARG A N 1
ATOM 572 C CA . ARG A 1 76 ? -2.419 -4.049 28.018 1.00 97.31 76 ARG A CA 1
ATOM 573 C C . ARG A 1 76 ? -1.291 -5.009 27.650 1.00 97.31 76 ARG A C 1
ATOM 575 O O . ARG A 1 76 ? -0.496 -4.675 26.778 1.00 97.31 76 ARG A O 1
ATOM 582 N N . GLN A 1 77 ? -1.228 -6.193 28.255 1.00 96.19 77 GLN A N 1
ATOM 583 C CA . GLN A 1 77 ? -0.221 -7.200 27.920 1.00 96.19 77 GLN A CA 1
ATOM 584 C C . GLN A 1 77 ? -0.363 -7.690 26.472 1.00 96.19 77 GLN A C 1
ATOM 586 O O . GLN A 1 77 ? 0.642 -7.788 25.767 1.00 96.19 77 GLN A O 1
ATOM 591 N N . THR A 1 78 ? -1.591 -7.944 26.010 1.00 97.38 78 THR A N 1
ATOM 592 C CA . THR A 1 78 ? -1.869 -8.290 24.607 1.00 97.38 78 THR A CA 1
ATOM 593 C C . THR A 1 78 ? -1.430 -7.168 23.673 1.00 97.38 78 THR A C 1
ATOM 595 O O . THR A 1 78 ? -0.684 -7.418 22.732 1.00 97.38 78 THR A O 1
ATOM 598 N N . LEU A 1 79 ? -1.791 -5.917 23.978 1.00 98.38 79 LEU A N 1
ATOM 599 C CA . LEU A 1 79 ? -1.382 -4.768 23.171 1.00 98.38 79 LEU A CA 1
ATOM 600 C C . LEU A 1 79 ? 0.146 -4.625 23.099 1.00 98.38 79 LEU A C 1
ATOM 602 O O . LEU A 1 79 ? 0.692 -4.347 22.035 1.00 98.38 79 LEU A O 1
ATOM 606 N N . VAL A 1 80 ? 0.852 -4.832 24.213 1.00 98.38 80 VAL A N 1
ATOM 607 C CA . VAL A 1 80 ? 2.321 -4.804 24.243 1.00 98.38 80 VAL A CA 1
ATOM 608 C C . VAL A 1 80 ? 2.908 -5.908 23.362 1.00 98.38 80 VAL A C 1
ATOM 610 O O . VAL A 1 80 ? 3.829 -5.633 22.594 1.00 98.38 80 VAL A O 1
ATOM 613 N N . GLN A 1 81 ? 2.376 -7.132 23.418 1.00 98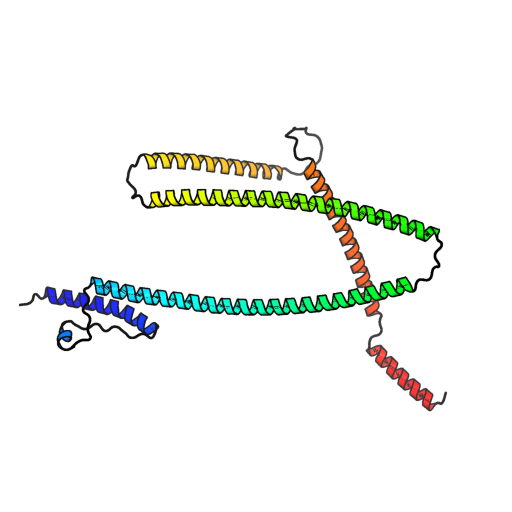.25 81 GLN A N 1
ATOM 614 C CA . GLN A 1 81 ? 2.820 -8.223 22.543 1.00 98.25 81 GLN A CA 1
ATOM 615 C C . GLN A 1 81 ? 2.568 -7.916 21.063 1.00 98.25 81 GLN A C 1
ATOM 617 O O . GLN A 1 81 ? 3.472 -8.101 20.246 1.00 98.25 81 GLN A O 1
ATOM 622 N N . ASP A 1 82 ? 1.399 -7.373 20.725 1.00 98.31 82 ASP A N 1
ATOM 623 C CA . ASP A 1 82 ? 1.065 -6.969 19.358 1.00 98.31 82 ASP A CA 1
ATOM 624 C C . ASP A 1 82 ? 1.995 -5.859 18.852 1.00 98.31 82 ASP A C 1
ATOM 626 O O . ASP A 1 82 ? 2.480 -5.909 17.718 1.00 98.31 82 ASP A O 1
ATOM 630 N N . LEU A 1 83 ? 2.294 -4.868 19.698 1.00 98.56 83 LEU A N 1
ATOM 631 C CA . LEU A 1 83 ? 3.232 -3.791 19.381 1.00 98.56 83 LEU A CA 1
ATOM 632 C C . LEU A 1 83 ? 4.650 -4.320 19.163 1.00 98.56 83 LEU A C 1
ATOM 634 O O . LEU A 1 83 ? 5.312 -3.888 18.219 1.00 98.56 83 LEU A O 1
ATOM 638 N N . ILE A 1 84 ? 5.112 -5.265 19.986 1.00 98.44 84 ILE A N 1
ATOM 639 C CA . ILE A 1 84 ? 6.411 -5.927 19.799 1.00 98.44 84 ILE A CA 1
ATOM 640 C C . ILE A 1 84 ? 6.430 -6.681 18.464 1.00 98.44 84 ILE A C 1
ATOM 642 O O . ILE A 1 84 ? 7.370 -6.515 17.684 1.00 98.44 84 ILE A O 1
ATOM 646 N N . GLY A 1 85 ? 5.379 -7.451 18.165 1.00 98.44 85 GLY A N 1
ATOM 647 C CA . GLY A 1 85 ? 5.242 -8.180 16.904 1.00 98.44 85 GLY A CA 1
ATOM 648 C C . GLY A 1 85 ? 5.308 -7.250 15.692 1.00 98.44 85 GLY A C 1
ATOM 649 O O . GLY A 1 85 ? 6.116 -7.463 14.787 1.00 98.44 85 GLY A O 1
ATOM 650 N N . LYS A 1 86 ? 4.535 -6.158 15.707 1.00 98.31 86 LYS A N 1
ATOM 651 C CA . LYS A 1 86 ? 4.562 -5.158 14.631 1.00 98.31 86 LYS A CA 1
ATOM 652 C C . LYS A 1 86 ? 5.889 -4.413 14.540 1.00 98.31 86 LYS A C 1
ATOM 654 O O . LYS A 1 86 ? 6.337 -4.123 13.436 1.00 98.31 86 LYS A O 1
ATOM 659 N N . ASN A 1 87 ? 6.542 -4.110 15.661 1.00 98.44 87 ASN A N 1
ATOM 660 C CA . ASN A 1 87 ? 7.849 -3.455 15.648 1.00 98.44 87 ASN A CA 1
ATOM 661 C C . ASN A 1 87 ? 8.912 -4.332 14.972 1.00 98.44 87 ASN A C 1
ATOM 663 O O . ASN A 1 87 ? 9.707 -3.822 14.187 1.00 98.44 87 ASN A O 1
ATOM 667 N N . ASN A 1 88 ? 8.895 -5.641 15.234 1.00 98.38 88 ASN A N 1
ATOM 668 C CA . ASN A 1 88 ? 9.811 -6.584 14.596 1.00 98.38 88 ASN A CA 1
ATOM 669 C C . ASN A 1 88 ? 9.541 -6.705 13.091 1.00 98.38 88 ASN A C 1
ATOM 671 O O . ASN A 1 88 ? 10.473 -6.573 12.305 1.00 98.38 88 ASN A O 1
ATOM 675 N N . GLN A 1 89 ? 8.273 -6.825 12.683 1.00 98.25 89 GLN A N 1
ATOM 676 C CA . GLN A 1 89 ? 7.895 -6.824 11.262 1.00 98.25 89 GLN A CA 1
ATOM 677 C C . GLN A 1 89 ? 8.336 -5.537 10.547 1.00 98.25 89 GLN A C 1
ATOM 679 O O . GLN A 1 89 ? 8.869 -5.585 9.441 1.00 98.25 89 GLN A O 1
ATOM 684 N N . LEU A 1 90 ? 8.155 -4.374 11.183 1.00 98.38 90 LEU A N 1
ATOM 685 C CA . LEU A 1 90 ? 8.598 -3.095 10.627 1.00 98.38 90 LEU A CA 1
ATOM 686 C C . LEU A 1 90 ? 10.122 -3.017 10.500 1.00 98.38 90 LEU A C 1
ATOM 688 O O . LEU A 1 90 ? 10.615 -2.487 9.509 1.00 98.38 90 LEU A O 1
ATOM 692 N N . LYS A 1 91 ? 10.875 -3.548 11.469 1.00 98.56 91 LYS A N 1
ATOM 693 C CA . LYS A 1 91 ? 12.340 -3.622 11.382 1.00 98.56 91 LYS A CA 1
ATOM 694 C C . LYS A 1 91 ? 12.790 -4.489 10.209 1.00 98.56 91 LYS A C 1
ATOM 696 O O . LYS A 1 91 ? 13.647 -4.052 9.450 1.00 98.56 91 LYS A O 1
ATOM 701 N N . GLU A 1 92 ? 12.194 -5.667 10.037 1.00 98.44 92 GLU A N 1
ATOM 702 C CA . GLU A 1 92 ? 12.492 -6.561 8.910 1.00 98.44 92 GLU A CA 1
ATOM 703 C C . GLU A 1 92 ? 12.204 -5.888 7.563 1.00 98.44 92 GLU A C 1
ATOM 705 O O . GLU A 1 92 ? 13.038 -5.924 6.658 1.00 98.44 92 GLU A O 1
ATOM 710 N N . GLU A 1 93 ? 11.062 -5.208 7.441 1.00 98.38 93 GLU A N 1
ATOM 711 C CA . GLU A 1 93 ? 10.698 -4.476 6.227 1.00 98.38 93 GLU A CA 1
ATOM 712 C C . GLU A 1 93 ? 11.661 -3.314 5.946 1.00 98.38 93 GLU A C 1
ATOM 714 O O . GLU A 1 93 ? 12.074 -3.123 4.802 1.00 98.38 93 GLU A O 1
ATOM 719 N N . VAL A 1 94 ? 12.082 -2.567 6.972 1.00 98.31 94 VAL A N 1
ATOM 720 C CA . VAL A 1 94 ? 13.089 -1.504 6.825 1.00 98.31 94 VAL A CA 1
ATOM 721 C C . VAL A 1 94 ? 14.419 -2.078 6.341 1.00 98.31 94 VAL A C 1
ATOM 723 O O . VAL A 1 94 ? 14.995 -1.544 5.391 1.00 98.31 94 VAL A O 1
ATOM 726 N N . THR A 1 95 ? 14.894 -3.176 6.931 1.00 98.31 95 THR A N 1
ATOM 727 C CA . THR A 1 95 ? 16.120 -3.852 6.484 1.00 98.31 95 THR A CA 1
ATOM 728 C C . THR A 1 95 ? 16.004 -4.301 5.028 1.00 98.31 95 THR A C 1
ATOM 730 O O . THR A 1 95 ? 16.848 -3.941 4.208 1.00 98.31 95 THR A O 1
ATOM 733 N N . ARG A 1 96 ? 14.906 -4.974 4.663 1.00 98.44 96 ARG A N 1
ATOM 734 C CA . ARG A 1 96 ? 14.642 -5.431 3.291 1.00 98.44 96 ARG A CA 1
ATOM 735 C C . ARG A 1 96 ? 14.642 -4.278 2.284 1.00 98.44 96 ARG A C 1
ATOM 737 O O . ARG A 1 96 ? 15.209 -4.396 1.198 1.00 98.44 96 ARG A O 1
ATOM 744 N N . GLN A 1 97 ? 14.003 -3.159 2.617 1.00 97.56 97 GLN A N 1
ATOM 745 C CA . GLN A 1 97 ? 13.961 -1.982 1.744 1.00 97.56 97 GLN A CA 1
ATOM 746 C C . GLN A 1 97 ? 15.322 -1.296 1.626 1.00 97.56 97 GLN A C 1
ATOM 748 O O . GLN A 1 97 ? 15.659 -0.769 0.563 1.00 97.56 97 GLN A O 1
ATOM 753 N N . THR A 1 98 ? 16.120 -1.330 2.691 1.00 97.94 98 THR A N 1
ATOM 754 C CA . THR A 1 98 ? 17.478 -0.781 2.701 1.00 97.94 98 THR A CA 1
ATOM 755 C C . THR A 1 98 ? 18.375 -1.585 1.762 1.00 97.94 98 THR A C 1
ATOM 757 O O . THR A 1 98 ? 18.969 -1.009 0.853 1.00 97.94 98 THR A O 1
ATOM 760 N N . GLU A 1 99 ? 18.364 -2.917 1.869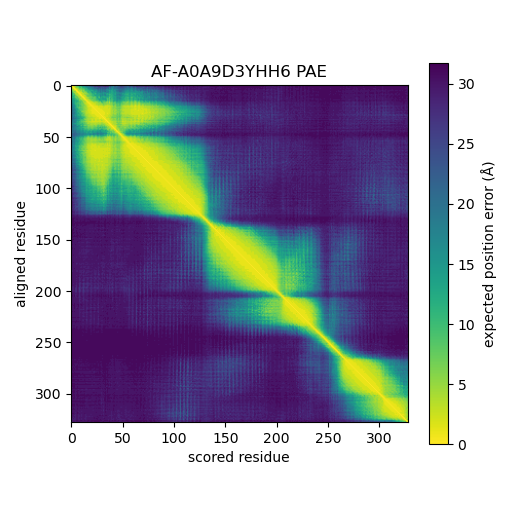 1.00 98.38 99 GLU A N 1
ATOM 761 C CA . GLU A 1 99 ? 19.086 -3.820 0.958 1.00 98.38 99 GLU A CA 1
ATOM 762 C C . GLU A 1 99 ? 18.664 -3.623 -0.506 1.00 98.38 99 GLU A C 1
ATOM 764 O O . GLU A 1 99 ? 19.493 -3.556 -1.420 1.00 98.38 99 GLU A O 1
ATOM 769 N N . LEU A 1 100 ? 17.356 -3.486 -0.750 1.00 98.38 100 LEU A N 1
ATOM 770 C CA . LEU A 1 100 ? 16.826 -3.232 -2.087 1.00 98.38 100 LEU A CA 1
ATOM 771 C C . LEU A 1 100 ? 17.334 -1.892 -2.643 1.00 98.38 100 LEU A C 1
ATOM 773 O O . LEU A 1 100 ? 17.739 -1.805 -3.806 1.00 98.38 100 LEU A O 1
ATOM 777 N N . THR A 1 101 ? 17.338 -0.856 -1.805 1.00 97.81 101 THR A N 1
ATOM 778 C CA . THR A 1 101 ? 17.817 0.484 -2.156 1.00 97.81 101 THR A CA 1
ATOM 779 C C . THR A 1 101 ? 19.309 0.468 -2.471 1.00 97.81 101 THR A C 1
ATOM 781 O O . THR A 1 101 ? 19.711 0.999 -3.505 1.00 97.81 101 THR A O 1
ATOM 784 N N . GLU A 1 102 ? 20.128 -0.199 -1.657 1.00 98.31 102 GLU A N 1
ATOM 785 C CA . GLU A 1 102 ? 21.569 -0.356 -1.892 1.00 98.31 102 GLU A CA 1
ATOM 786 C C . GLU A 1 102 ? 21.867 -1.090 -3.205 1.00 98.31 102 GLU A C 1
ATOM 788 O O . GLU A 1 102 ? 22.755 -0.687 -3.969 1.00 98.31 102 GLU A O 1
ATOM 793 N N . LYS A 1 103 ? 21.080 -2.125 -3.524 1.00 98.25 103 LYS A N 1
ATOM 794 C CA . LYS A 1 103 ? 21.186 -2.854 -4.793 1.00 98.25 103 LYS A CA 1
ATOM 795 C C . LYS A 1 103 ? 20.891 -1.949 -5.990 1.00 98.25 103 LYS A C 1
ATOM 797 O O . LYS A 1 103 ? 21.642 -1.953 -6.969 1.00 98.25 103 LYS A O 1
ATOM 802 N N . TYR A 1 104 ? 19.816 -1.162 -5.930 1.00 96.75 104 TYR A N 1
ATOM 803 C CA . TYR A 1 104 ? 19.487 -0.218 -7.002 1.00 96.75 104 TYR A CA 1
ATOM 804 C C . TYR A 1 104 ? 20.491 0.928 -7.097 1.00 96.75 104 TYR A C 1
ATOM 806 O O . TYR A 1 104 ? 20.838 1.334 -8.205 1.00 96.75 104 TYR A O 1
ATOM 814 N N . PHE A 1 105 ? 21.007 1.406 -5.967 1.00 97.94 105 PHE A N 1
ATOM 815 C CA . PHE A 1 105 ? 22.040 2.432 -5.930 1.00 97.94 105 PHE A CA 1
ATOM 816 C C . PHE A 1 105 ? 23.339 1.949 -6.588 1.00 97.94 105 PHE A C 1
ATOM 818 O O . PHE A 1 105 ? 23.899 2.649 -7.432 1.00 97.94 105 PHE A O 1
ATOM 825 N N . SER A 1 106 ? 23.771 0.721 -6.289 1.00 97.69 106 SER A N 1
ATOM 826 C CA . SER A 1 106 ? 24.923 0.088 -6.945 1.00 97.69 106 SER A CA 1
ATOM 827 C C . SER A 1 106 ? 24.716 -0.027 -8.458 1.00 97.69 106 SER A C 1
ATOM 829 O O . SER A 1 106 ? 25.550 0.433 -9.235 1.00 97.69 106 SER A O 1
ATOM 831 N N . LYS A 1 107 ? 23.548 -0.516 -8.896 1.00 98.12 107 LYS A N 1
ATOM 832 C CA . LYS A 1 107 ? 23.219 -0.612 -10.328 1.00 98.12 107 LYS A CA 1
ATOM 833 C C . LYS A 1 107 ? 23.188 0.754 -11.023 1.00 98.12 107 LYS A C 1
ATOM 835 O O . LYS A 1 107 ? 23.627 0.879 -12.164 1.00 98.12 107 LYS A O 1
ATOM 840 N N . MET A 1 108 ? 22.671 1.783 -10.353 1.00 97.56 108 MET A N 1
ATOM 841 C CA . MET A 1 108 ? 22.666 3.157 -10.862 1.00 97.56 108 MET A CA 1
ATOM 842 C C . MET A 1 108 ? 24.093 3.687 -11.033 1.00 97.56 108 MET A C 1
ATOM 844 O O . MET A 1 108 ? 24.394 4.337 -12.034 1.00 97.56 108 MET A O 1
ATOM 848 N N . LYS A 1 109 ? 24.983 3.386 -10.081 1.00 98.00 109 LYS A N 1
ATOM 849 C CA . LYS A 1 109 ? 26.401 3.744 -10.161 1.00 98.00 109 LYS A CA 1
ATOM 850 C C . LYS A 1 109 ? 27.080 3.076 -11.360 1.00 98.00 109 LYS A C 1
ATOM 852 O O . LYS A 1 109 ? 27.751 3.772 -12.117 1.00 98.00 109 LYS A O 1
ATOM 857 N N . ASP A 1 110 ? 26.842 1.787 -11.589 1.00 98.00 110 ASP A N 1
ATOM 858 C CA . ASP A 1 110 ? 27.400 1.061 -12.740 1.00 98.00 110 ASP A CA 1
ATOM 859 C C . ASP A 1 110 ? 26.900 1.629 -14.075 1.00 98.00 110 ASP A C 1
ATOM 861 O O . ASP A 1 110 ? 27.680 1.863 -14.999 1.00 98.00 110 ASP A O 1
ATOM 865 N N . LEU A 1 111 ? 25.598 1.921 -14.166 1.00 97.81 111 LEU A N 1
ATOM 866 C CA . LEU A 1 111 ? 25.005 2.567 -15.340 1.00 97.81 111 LEU A CA 1
ATOM 867 C C . LEU A 1 111 ? 25.596 3.955 -15.592 1.00 97.81 111 LEU A C 1
ATOM 869 O O . LEU A 1 111 ? 25.848 4.313 -16.742 1.00 97.81 111 LEU A O 1
ATOM 873 N N . LYS A 1 112 ? 25.854 4.727 -14.533 1.00 97.69 112 LYS A N 1
ATOM 874 C CA . LYS A 1 112 ? 26.504 6.033 -14.641 1.00 97.69 112 LYS A CA 1
ATOM 875 C C . LYS A 1 112 ? 27.926 5.904 -15.191 1.00 97.69 112 LYS A C 1
ATOM 877 O O . LYS A 1 112 ? 28.271 6.643 -16.109 1.00 97.69 112 LYS A O 1
ATOM 882 N N . ILE A 1 113 ? 28.703 4.937 -14.700 1.00 97.81 113 ILE A N 1
ATOM 883 C CA . ILE A 1 113 ? 30.057 4.659 -15.203 1.00 97.81 113 ILE A CA 1
ATOM 884 C C . ILE A 1 113 ? 30.012 4.257 -16.685 1.00 97.81 113 ILE A C 1
ATOM 886 O O . ILE A 1 113 ? 30.773 4.796 -17.486 1.00 97.81 113 ILE A O 1
ATOM 890 N N . MET A 1 114 ? 29.097 3.364 -17.081 1.00 97.25 114 MET A N 1
ATOM 891 C CA . MET A 1 114 ? 28.937 2.961 -18.488 1.00 97.25 114 MET A CA 1
ATOM 892 C C . MET A 1 114 ? 28.510 4.122 -19.396 1.00 97.25 114 MET A C 1
ATOM 894 O O . MET A 1 114 ? 28.955 4.226 -20.538 1.00 97.25 114 MET A O 1
ATOM 898 N N . LEU A 1 115 ? 27.655 5.019 -18.904 1.00 96.69 115 LEU A N 1
ATOM 899 C CA . LEU A 1 115 ? 27.251 6.204 -19.653 1.00 96.69 115 LEU A CA 1
ATOM 900 C C . LEU A 1 115 ? 28.423 7.174 -19.836 1.00 96.69 115 LEU A C 1
ATOM 902 O O . LEU A 1 115 ? 28.602 7.728 -20.920 1.00 96.69 115 LEU A O 1
ATOM 906 N N . GLU A 1 116 ? 29.215 7.393 -18.788 1.00 96.62 116 GLU A N 1
ATOM 907 C CA . GLU A 1 116 ? 30.401 8.249 -18.837 1.00 96.62 116 GLU A CA 1
ATOM 908 C C . GLU A 1 116 ? 31.464 7.679 -19.785 1.00 96.62 116 GLU A C 1
ATOM 910 O O . GLU A 1 116 ? 31.994 8.426 -20.609 1.00 96.62 116 GLU A O 1
ATOM 915 N N . SER A 1 117 ? 31.705 6.363 -19.765 1.00 95.38 117 SER A N 1
ATOM 916 C CA . SER A 1 117 ? 32.634 5.714 -20.698 1.00 95.38 117 SER A CA 1
ATOM 917 C C . SER A 1 117 ? 32.140 5.769 -22.146 1.00 95.38 117 SER A C 1
ATOM 919 O O . SER A 1 117 ? 32.914 6.085 -23.049 1.00 95.38 117 SER A O 1
ATOM 921 N N . SER A 1 118 ? 30.841 5.556 -22.384 1.00 94.25 118 SER A N 1
ATOM 922 C CA . SER A 1 118 ? 30.247 5.710 -23.715 1.00 94.25 118 SER A CA 1
ATOM 923 C C . SER A 1 118 ? 30.348 7.148 -24.221 1.00 94.25 118 SER A C 1
ATOM 925 O O . SER A 1 118 ? 30.649 7.351 -25.394 1.00 94.25 118 SER A O 1
ATOM 927 N N . ARG A 1 119 ? 30.113 8.149 -23.364 1.00 94.88 119 ARG A N 1
ATOM 928 C CA . ARG A 1 119 ? 30.263 9.568 -23.726 1.00 94.88 119 ARG A CA 1
ATOM 929 C C . ARG A 1 119 ? 31.706 9.912 -24.071 1.00 94.88 119 ARG A C 1
ATOM 931 O O . ARG A 1 119 ? 31.929 10.617 -25.049 1.00 94.88 119 ARG A O 1
ATOM 938 N N . ALA A 1 120 ? 32.667 9.413 -23.295 1.00 93.25 120 ALA A N 1
ATOM 939 C CA . ALA A 1 120 ? 34.084 9.597 -23.587 1.00 93.25 120 ALA A CA 1
ATOM 940 C C . ALA A 1 120 ? 34.455 8.986 -24.946 1.00 93.25 120 ALA A C 1
ATOM 942 O O . ALA A 1 120 ? 35.084 9.658 -25.756 1.00 93.25 120 ALA A O 1
ATOM 943 N N . ARG A 1 121 ? 33.974 7.769 -25.234 1.00 93.25 121 ARG A N 1
ATOM 944 C CA . ARG A 1 121 ? 34.217 7.083 -26.510 1.00 93.25 121 ARG A CA 1
ATOM 945 C C . ARG A 1 121 ? 33.573 7.785 -27.707 1.00 93.25 121 ARG A C 1
ATOM 947 O O . ARG A 1 121 ? 34.183 7.856 -28.763 1.00 93.25 121 ARG A O 1
ATOM 954 N N . VAL A 1 122 ? 32.358 8.317 -27.560 1.00 88.19 122 VAL A N 1
ATOM 955 C CA . VAL A 1 122 ? 31.723 9.130 -28.616 1.00 88.19 122 VAL A CA 1
ATOM 956 C C . VAL A 1 122 ? 32.543 10.387 -28.879 1.00 88.19 122 VAL A C 1
ATOM 958 O O . VAL A 1 122 ? 32.818 10.689 -30.031 1.00 88.19 122 VAL A O 1
ATOM 961 N N . LYS A 1 123 ? 32.995 11.074 -27.825 1.00 88.62 123 LYS A N 1
ATOM 962 C CA . LYS A 1 123 ? 33.824 12.273 -27.965 1.00 88.62 123 LYS A CA 1
ATOM 963 C C . LYS A 1 123 ? 35.157 11.979 -28.662 1.00 88.62 123 LYS A C 1
ATOM 965 O O . LYS A 1 123 ? 35.593 12.790 -29.466 1.00 88.62 123 LYS A O 1
ATOM 970 N N . GLU A 1 124 ? 35.781 10.841 -28.357 1.00 87.94 124 GLU A N 1
ATOM 971 C CA . GLU A 1 124 ? 36.997 10.362 -29.030 1.00 87.94 124 GLU A CA 1
ATOM 972 C C . GLU A 1 124 ? 36.745 10.121 -30.528 1.00 87.94 124 GLU A C 1
ATOM 974 O O . GLU A 1 124 ? 37.472 10.651 -31.361 1.00 87.94 124 GLU A O 1
ATOM 979 N N . LEU A 1 125 ? 35.654 9.428 -30.879 1.00 84.12 125 LEU A N 1
ATOM 980 C CA . LEU A 1 125 ? 35.260 9.188 -32.273 1.00 84.12 125 LEU A CA 1
ATOM 981 C C . LEU A 1 125 ? 34.897 10.476 -33.031 1.00 84.12 125 LEU A C 1
ATOM 983 O O . LEU A 1 125 ? 35.209 10.592 -34.210 1.00 84.12 125 LEU A O 1
ATOM 987 N N . GLU A 1 126 ? 34.264 11.446 -32.367 1.00 80.38 126 GLU A N 1
ATOM 988 C CA . GLU A 1 126 ? 33.982 12.774 -32.932 1.00 80.38 126 GLU A CA 1
ATOM 989 C C . GLU A 1 126 ? 35.266 13.590 -33.155 1.00 80.38 126 GLU A C 1
ATOM 991 O O . GLU A 1 126 ? 35.334 14.374 -34.099 1.00 80.38 126 GLU A O 1
ATOM 996 N N . SER A 1 127 ? 36.289 13.428 -32.307 1.00 75.38 127 SER A N 1
ATOM 997 C CA . SER A 1 127 ? 37.599 14.064 -32.512 1.00 75.38 127 SER A CA 1
ATOM 998 C C . SER A 1 127 ? 38.468 13.360 -33.557 1.00 75.38 127 SER A C 1
ATOM 1000 O O . SER A 1 127 ? 39.299 14.018 -34.181 1.00 75.38 127 SER A O 1
ATOM 1002 N N . ASP A 1 128 ? 38.258 12.058 -33.757 1.00 63.12 128 ASP A N 1
ATOM 1003 C CA . ASP A 1 128 ? 38.981 11.220 -34.718 1.00 63.12 128 ASP A CA 1
ATOM 1004 C C . ASP A 1 128 ? 38.355 11.217 -36.120 1.00 63.12 128 ASP A C 1
ATOM 1006 O O . ASP A 1 128 ? 38.919 10.599 -37.021 1.00 63.12 128 ASP A O 1
ATOM 1010 N N . GLU A 1 129 ? 37.225 11.897 -36.351 1.00 54.16 129 GLU A N 1
ATOM 1011 C CA . GLU A 1 129 ? 36.664 12.070 -37.695 1.00 54.16 129 GLU A CA 1
ATOM 1012 C C . GLU A 1 129 ? 37.384 13.234 -38.418 1.00 54.16 129 GLU A C 1
ATOM 1014 O O . GLU A 1 129 ? 37.124 14.407 -38.127 1.00 54.16 129 GLU A O 1
ATOM 1019 N N . PRO A 1 130 ? 38.320 12.984 -39.362 1.00 49.22 130 PRO A N 1
ATOM 1020 C CA . PRO A 1 130 ? 38.974 14.067 -40.074 1.00 49.22 130 PRO A CA 1
ATOM 1021 C C . PRO A 1 130 ? 38.021 14.676 -41.104 1.00 49.22 130 PRO A C 1
ATOM 1023 O O . PRO A 1 130 ? 37.285 13.974 -41.794 1.00 49.22 130 PRO A O 1
ATOM 1026 N N . ALA A 1 131 ? 38.132 15.996 -41.256 1.00 53.69 131 ALA A N 1
ATOM 1027 C CA . ALA A 1 131 ? 37.484 16.859 -42.239 1.00 53.69 131 ALA A CA 1
ATOM 1028 C C . ALA A 1 131 ? 37.524 16.326 -43.691 1.00 53.69 131 ALA A C 1
ATOM 1030 O O . ALA A 1 131 ? 38.321 16.772 -44.519 1.00 53.69 131 ALA A O 1
ATOM 1031 N N . LYS A 1 132 ? 36.646 15.373 -44.013 1.00 55.41 132 LYS A N 1
ATOM 1032 C CA . LYS A 1 132 ? 36.406 14.849 -45.363 1.00 55.41 132 LYS A CA 1
ATOM 1033 C C . LYS A 1 132 ? 34.927 14.537 -45.565 1.00 55.41 132 LYS A C 1
ATOM 1035 O O . LYS A 1 132 ? 34.553 13.416 -45.883 1.00 55.41 132 LYS A O 1
ATOM 1040 N N . THR A 1 133 ? 34.082 15.548 -45.433 1.00 51.22 133 THR A N 1
ATOM 1041 C CA . THR A 1 133 ? 32.751 15.527 -46.042 1.00 51.22 133 THR A CA 1
ATOM 1042 C C . THR A 1 133 ? 32.510 16.869 -46.716 1.00 51.22 133 THR A C 1
ATOM 1044 O O . THR A 1 133 ? 32.753 17.936 -46.154 1.00 51.22 133 THR A O 1
ATOM 1047 N N . THR A 1 134 ? 32.138 16.796 -47.990 1.00 53.03 134 THR A N 1
ATOM 1048 C CA . THR A 1 134 ? 31.804 17.910 -48.877 1.00 53.03 134 THR A CA 1
ATOM 1049 C C . THR A 1 134 ? 30.853 18.881 -48.173 1.00 53.03 134 THR A C 1
ATOM 1051 O O . THR A 1 134 ? 29.848 18.476 -47.592 1.00 53.03 134 THR A O 1
ATOM 1054 N N . THR A 1 135 ? 31.186 20.171 -48.207 1.00 58.00 135 THR A N 1
ATOM 1055 C CA . THR A 1 135 ? 30.574 21.249 -47.409 1.00 58.00 135 THR A CA 1
ATOM 1056 C C . THR A 1 135 ? 29.057 21.399 -47.572 1.00 58.00 135 THR A C 1
ATOM 1058 O O . THR A 1 135 ? 28.399 21.904 -46.661 1.00 58.00 135 THR A O 1
ATOM 1061 N N . ASP A 1 136 ? 28.490 20.905 -48.671 1.00 54.84 136 ASP A N 1
ATOM 1062 C CA . ASP A 1 136 ? 27.062 21.025 -48.975 1.00 54.84 136 ASP A CA 1
ATOM 1063 C C . ASP A 1 136 ? 26.195 20.001 -48.214 1.00 54.84 136 ASP A C 1
ATOM 1065 O O . ASP A 1 136 ? 25.100 20.341 -47.755 1.00 54.84 136 ASP A O 1
ATOM 1069 N N . ASP A 1 137 ? 26.700 18.786 -47.962 1.00 58.12 137 ASP A N 1
ATOM 1070 C CA . ASP A 1 137 ? 25.980 17.769 -47.174 1.00 58.12 137 ASP A CA 1
ATOM 1071 C C . ASP A 1 137 ? 25.949 18.124 -45.679 1.00 58.12 137 ASP A C 1
ATOM 1073 O O . ASP A 1 137 ? 24.936 17.934 -44.996 1.00 58.12 137 ASP A O 1
ATOM 1077 N N . VAL A 1 138 ? 27.033 18.716 -45.165 1.00 61.38 138 VAL A N 1
ATOM 1078 C CA . VAL A 1 138 ? 27.139 19.147 -43.762 1.00 61.38 138 VAL A CA 1
ATOM 1079 C C . VAL A 1 138 ? 26.191 20.313 -43.472 1.00 61.38 138 VAL A C 1
ATOM 1081 O O . VAL A 1 138 ? 25.542 20.328 -42.423 1.00 61.38 138 VAL A O 1
ATOM 1084 N N . TRP A 1 139 ? 26.059 21.271 -44.396 1.00 69.31 139 TRP A N 1
ATOM 1085 C CA . TRP A 1 139 ? 25.138 22.399 -44.233 1.00 69.31 139 TRP A CA 1
ATOM 1086 C C . TRP A 1 139 ? 23.673 21.940 -44.228 1.00 69.31 139 TRP A C 1
ATOM 1088 O O . TRP A 1 139 ? 22.930 22.290 -43.310 1.00 69.31 139 TRP A O 1
ATOM 1098 N N . GLY A 1 140 ? 23.276 21.061 -45.158 1.00 75.12 140 GLY A N 1
ATOM 1099 C CA . GLY A 1 140 ? 21.914 20.518 -45.208 1.00 75.12 140 GLY A CA 1
ATOM 1100 C C . GLY A 1 140 ? 21.545 19.665 -43.987 1.00 75.12 140 GLY A C 1
ATOM 1101 O O . GLY A 1 140 ? 20.422 19.739 -43.481 1.00 75.12 140 GLY A O 1
ATOM 1102 N N . VAL A 1 141 ? 22.487 18.878 -43.453 1.00 76.19 141 VAL A N 1
ATOM 1103 C CA . VAL A 1 141 ? 22.289 18.148 -42.188 1.00 76.19 141 VAL A CA 1
ATOM 1104 C C . VAL A 1 141 ? 22.169 19.120 -41.012 1.00 76.19 141 VAL A C 1
ATOM 1106 O O . VAL A 1 141 ? 21.252 18.979 -40.200 1.00 76.19 141 VAL A O 1
ATOM 1109 N N . LYS A 1 142 ? 23.033 20.136 -40.937 1.00 80.62 142 LYS A N 1
ATOM 1110 C CA . LYS A 1 142 ? 23.033 21.137 -39.862 1.00 80.62 142 LYS A CA 1
ATOM 1111 C C . LYS A 1 142 ? 21.743 21.962 -39.831 1.00 80.62 142 LYS A C 1
ATOM 1113 O O . LYS A 1 142 ? 21.181 22.151 -38.753 1.00 80.62 142 LYS A O 1
ATOM 1118 N N . GLU A 1 143 ? 21.238 22.382 -40.988 1.00 82.44 143 GLU A N 1
ATOM 1119 C CA . GLU A 1 143 ? 19.962 23.095 -41.147 1.00 82.44 143 GLU A CA 1
ATOM 1120 C C . GLU A 1 143 ? 18.784 22.239 -40.639 1.00 82.44 143 GLU A C 1
ATOM 1122 O O . GLU A 1 143 ? 17.983 22.679 -39.811 1.00 82.44 143 GLU A O 1
ATOM 1127 N N . ARG A 1 144 ? 18.716 20.962 -41.055 1.00 84.25 144 ARG A N 1
ATOM 1128 C CA . ARG A 1 144 ? 17.671 20.018 -40.612 1.00 84.25 144 ARG A CA 1
ATOM 1129 C C . ARG A 1 144 ? 17.706 19.770 -39.108 1.00 84.25 144 ARG A C 1
ATOM 1131 O O . ARG A 1 144 ? 16.647 19.760 -38.475 1.00 84.25 144 ARG A O 1
ATOM 1138 N N . VAL A 1 145 ? 18.897 19.592 -38.536 1.00 85.62 145 VAL A N 1
ATOM 1139 C CA . VAL A 1 145 ? 19.090 19.410 -37.088 1.00 85.62 145 VAL A CA 1
ATOM 1140 C C . VAL A 1 145 ? 18.678 20.669 -36.326 1.00 85.62 145 VAL A C 1
ATOM 1142 O O . VAL A 1 145 ? 18.021 20.574 -35.289 1.00 85.62 145 VAL A O 1
ATOM 1145 N N . ASN A 1 146 ? 18.998 21.856 -36.843 1.00 84.62 146 ASN A N 1
ATOM 1146 C CA . ASN A 1 146 ? 18.614 23.108 -36.203 1.00 84.62 146 ASN A CA 1
ATOM 1147 C C . ASN A 1 146 ? 17.089 23.307 -36.212 1.00 84.62 146 ASN A C 1
ATOM 1149 O O . ASN A 1 146 ? 16.517 23.656 -35.181 1.00 84.62 146 ASN A O 1
ATOM 1153 N N . ASN A 1 147 ? 16.426 22.977 -37.324 1.00 88.81 147 ASN A N 1
ATOM 1154 C CA . ASN A 1 147 ? 14.968 23.049 -37.464 1.00 88.81 147 ASN A CA 1
ATOM 1155 C C . ASN A 1 147 ? 14.230 22.033 -36.579 1.00 88.81 147 ASN A C 1
ATOM 1157 O O . ASN A 1 147 ? 13.214 22.354 -35.959 1.00 88.81 147 ASN A O 1
ATOM 1161 N N . THR A 1 148 ? 14.748 20.807 -36.455 1.00 88.81 148 THR A N 1
ATOM 1162 C CA . THR A 1 148 ? 14.186 19.828 -35.507 1.00 88.81 148 THR A CA 1
ATOM 1163 C C . THR A 1 148 ? 14.416 20.256 -34.062 1.00 88.81 148 THR A C 1
ATOM 1165 O O . THR A 1 148 ? 13.506 20.141 -33.240 1.00 88.81 148 THR A O 1
ATOM 1168 N N . ARG A 1 149 ? 15.588 20.815 -33.742 1.00 89.94 149 ARG A N 1
ATOM 1169 C CA . ARG A 1 149 ? 15.889 21.348 -32.409 1.00 89.94 149 ARG A CA 1
ATOM 1170 C C . ARG A 1 149 ? 14.934 22.477 -32.020 1.00 89.94 149 ARG A C 1
ATOM 1172 O O . ARG A 1 149 ? 14.383 22.436 -30.921 1.00 89.94 149 ARG A O 1
ATOM 1179 N N . THR A 1 150 ? 14.702 23.460 -32.889 1.00 92.44 150 THR A N 1
ATOM 1180 C CA . THR A 1 150 ? 13.758 24.559 -32.616 1.00 92.44 150 THR A CA 1
ATOM 1181 C C . THR A 1 150 ? 12.323 24.062 -32.475 1.00 92.44 150 THR A C 1
ATOM 1183 O O . THR A 1 150 ? 11.642 24.472 -31.534 1.00 92.44 150 THR A O 1
ATOM 1186 N N . ALA A 1 151 ? 11.881 23.122 -33.317 1.00 91.62 151 ALA A N 1
ATOM 1187 C CA . ALA A 1 151 ? 10.556 22.512 -33.197 1.00 91.62 151 ALA A CA 1
ATOM 1188 C C . ALA A 1 151 ? 10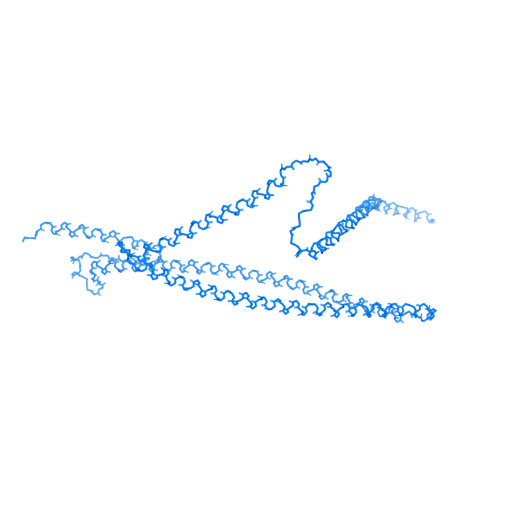.370 21.761 -31.864 1.00 91.62 151 ALA A C 1
ATOM 1190 O O . ALA A 1 151 ? 9.341 21.909 -31.201 1.00 91.62 151 ALA A O 1
ATOM 1191 N N . ILE A 1 152 ? 11.378 20.998 -31.428 1.00 92.88 152 ILE A N 1
ATOM 1192 C CA . ILE A 1 152 ? 11.356 20.290 -30.139 1.00 92.88 152 ILE A CA 1
ATOM 1193 C C . ILE A 1 152 ? 11.327 21.283 -28.972 1.00 92.88 152 ILE A C 1
ATOM 1195 O O . ILE A 1 152 ? 10.558 21.092 -28.033 1.00 92.88 152 ILE A O 1
ATOM 1199 N N . ILE A 1 153 ? 12.112 22.362 -29.029 1.00 93.88 153 ILE A N 1
ATOM 1200 C CA . ILE A 1 153 ? 12.113 23.402 -27.989 1.00 93.88 153 ILE A CA 1
ATOM 1201 C C . ILE A 1 153 ? 10.743 24.084 -27.897 1.00 93.88 153 ILE A C 1
ATOM 1203 O O . ILE A 1 153 ? 10.232 24.269 -26.793 1.00 93.88 153 ILE A O 1
ATOM 1207 N N . ALA A 1 154 ? 10.127 24.431 -29.030 1.00 94.62 154 ALA A N 1
ATOM 1208 C CA . ALA A 1 154 ? 8.796 25.032 -29.054 1.00 94.62 154 ALA A CA 1
ATOM 1209 C C . ALA A 1 154 ? 7.741 24.088 -28.456 1.00 94.62 154 ALA A C 1
ATOM 1211 O O . ALA A 1 154 ? 6.949 24.499 -27.608 1.00 94.62 154 ALA A O 1
ATOM 1212 N N . LYS A 1 155 ? 7.786 22.802 -28.825 1.00 95.56 155 LYS A N 1
ATOM 1213 C CA . LYS A 1 155 ? 6.893 21.778 -28.271 1.00 95.56 155 LYS A CA 1
ATOM 1214 C C . LYS A 1 155 ? 7.101 21.577 -26.768 1.00 95.56 155 LYS A C 1
ATOM 1216 O O . LYS A 1 155 ? 6.124 21.473 -26.036 1.00 95.56 155 LYS A O 1
ATOM 1221 N N . ASN A 1 156 ? 8.348 21.556 -26.299 1.00 92.19 156 ASN A N 1
ATOM 1222 C CA . ASN A 1 156 ? 8.648 21.459 -24.870 1.00 92.19 156 ASN A CA 1
ATOM 1223 C C . ASN A 1 156 ? 8.106 22.664 -24.096 1.00 92.19 156 ASN A C 1
ATOM 1225 O O . ASN A 1 156 ? 7.515 22.472 -23.039 1.00 92.19 156 ASN A O 1
ATOM 1229 N N . LYS A 1 157 ? 8.224 23.883 -24.638 1.00 96.50 157 LYS A N 1
ATOM 1230 C CA . LYS A 1 157 ? 7.643 25.084 -24.017 1.00 96.50 157 LYS A CA 1
ATOM 1231 C C . LYS A 1 157 ? 6.114 25.024 -23.931 1.00 96.50 157 LYS A C 1
ATOM 1233 O O . LYS A 1 157 ? 5.560 25.378 -22.895 1.00 96.50 157 LYS A O 1
ATOM 1238 N N . ASP A 1 158 ? 5.435 24.568 -24.986 1.00 95.81 158 ASP A N 1
ATOM 1239 C CA . ASP A 1 158 ? 3.972 24.394 -24.979 1.00 95.81 158 ASP A CA 1
ATOM 1240 C C . ASP A 1 158 ? 3.525 23.345 -23.946 1.00 95.81 158 ASP A C 1
ATOM 1242 O O . ASP A 1 158 ? 2.588 23.572 -23.179 1.00 95.81 158 ASP A O 1
ATOM 1246 N N . LEU A 1 159 ? 4.232 22.214 -23.873 1.00 95.88 159 LEU A N 1
ATOM 1247 C CA . LEU A 1 159 ? 3.957 21.176 -22.879 1.00 95.88 159 LEU A CA 1
ATOM 1248 C C . LEU A 1 159 ? 4.204 21.673 -21.453 1.00 95.88 159 LEU A C 1
ATOM 1250 O O . LEU A 1 159 ? 3.369 21.445 -20.584 1.00 95.88 159 LEU A O 1
ATOM 1254 N N . GLU A 1 160 ? 5.294 22.401 -21.212 1.00 95.62 160 GLU A N 1
ATOM 1255 C CA . GLU A 1 160 ? 5.585 22.982 -19.901 1.00 95.62 160 GLU A CA 1
ATOM 1256 C C . GLU A 1 160 ? 4.496 23.980 -19.472 1.00 95.62 160 GLU A C 1
ATOM 1258 O O . GLU A 1 160 ? 4.062 23.978 -18.318 1.00 95.62 160 GLU A O 1
ATOM 1263 N N . TYR A 1 161 ? 3.997 24.797 -20.405 1.00 97.31 161 TYR A N 1
ATOM 1264 C CA . TYR A 1 161 ? 2.872 25.694 -20.151 1.00 97.31 161 TYR A CA 1
ATOM 1265 C C . TYR A 1 161 ? 1.591 24.924 -19.793 1.00 97.31 161 TYR A C 1
ATOM 1267 O O . TYR A 1 161 ? 0.928 25.265 -18.811 1.00 97.31 161 TYR A O 1
ATOM 1275 N N . LYS A 1 162 ? 1.260 23.858 -20.534 1.00 97.38 162 LYS A N 1
ATOM 1276 C CA . LYS A 1 162 ? 0.096 23.001 -20.247 1.00 97.38 162 LYS A CA 1
ATOM 1277 C C . LYS A 1 162 ? 0.203 22.315 -18.888 1.00 97.38 162 LYS A C 1
ATOM 1279 O O . LYS A 1 162 ? -0.774 22.337 -18.144 1.00 97.38 162 LYS A O 1
ATOM 1284 N N . CYS A 1 163 ? 1.376 21.788 -18.533 1.00 96.06 163 CYS A N 1
ATOM 1285 C CA . CYS A 1 163 ? 1.615 21.206 -17.210 1.00 96.06 163 CYS A CA 1
ATOM 1286 C C . CYS A 1 163 ? 1.364 22.236 -16.102 1.00 96.06 163 CYS A C 1
ATOM 1288 O O . CYS A 1 163 ? 0.591 21.968 -15.187 1.00 96.06 163 CYS A O 1
ATOM 1290 N N . LYS A 1 164 ? 1.909 23.454 -16.231 1.00 97.25 164 LYS A N 1
ATOM 1291 C CA . LYS A 1 164 ? 1.682 24.534 -15.252 1.00 97.25 164 LYS A CA 1
ATOM 1292 C C . LYS A 1 164 ? 0.206 24.916 -15.119 1.00 97.25 164 LYS A C 1
ATOM 1294 O O . LYS A 1 164 ? -0.241 25.249 -14.023 1.00 97.25 164 LYS A O 1
ATOM 1299 N N . GLN A 1 165 ? -0.561 24.898 -16.210 1.00 97.50 165 GLN A N 1
ATOM 1300 C CA . GLN A 1 165 ? -2.003 25.164 -16.149 1.00 97.50 165 GLN A CA 1
ATOM 1301 C C . GLN A 1 165 ? -2.764 24.036 -15.446 1.00 97.50 165 GLN A C 1
ATOM 1303 O O . GLN A 1 165 ? -3.597 24.305 -14.581 1.00 97.50 165 GLN A O 1
ATOM 1308 N N . GLN A 1 166 ? -2.437 22.782 -15.757 1.00 97.06 166 GLN A N 1
ATOM 1309 C CA . GLN A 1 166 ? -3.042 21.623 -15.102 1.00 97.06 166 GLN A CA 1
ATOM 1310 C C . GLN A 1 166 ? -2.717 21.573 -13.607 1.00 97.06 166 GLN A C 1
ATOM 1312 O O . GLN A 1 166 ? -3.602 21.287 -12.810 1.00 97.06 166 GLN A O 1
ATOM 1317 N N . GLU A 1 167 ? -1.491 21.909 -13.205 1.00 97.25 167 GLU A N 1
ATOM 1318 C CA . GLU A 1 167 ? -1.104 22.005 -11.793 1.00 97.25 167 GLU A CA 1
ATOM 1319 C C . GLU A 1 167 ? -1.930 23.053 -11.040 1.00 97.25 167 GLU A C 1
ATOM 1321 O O . GLU A 1 167 ? -2.412 22.783 -9.939 1.00 97.25 167 GLU A O 1
ATOM 1326 N N . LYS A 1 168 ? -2.161 24.228 -11.644 1.00 97.81 168 LYS A N 1
ATOM 1327 C CA . LYS A 1 168 ? -3.018 25.270 -11.056 1.00 97.81 168 LYS A CA 1
ATOM 1328 C C . LYS A 1 168 ? -4.462 24.809 -10.904 1.00 97.81 168 LYS A C 1
ATOM 1330 O O . LYS A 1 168 ? -5.076 25.048 -9.865 1.00 97.81 168 LYS A O 1
ATOM 1335 N N . GLU A 1 169 ? -5.014 24.153 -11.920 1.00 97.44 169 GLU A N 1
ATOM 1336 C CA . GLU A 1 169 ? -6.373 23.621 -11.849 1.00 97.44 169 GLU A CA 1
ATOM 1337 C C . GLU A 1 169 ? -6.490 22.506 -10.807 1.00 97.44 169 GLU A C 1
ATOM 1339 O O . GLU A 1 169 ? -7.424 22.501 -10.004 1.00 97.44 169 GLU A O 1
ATOM 1344 N N . LEU A 1 170 ? -5.508 21.612 -10.755 1.00 97.69 170 LEU A N 1
ATOM 1345 C CA . LEU A 1 170 ? -5.443 20.544 -9.769 1.00 97.69 170 LEU A CA 1
ATOM 1346 C C . LEU A 1 170 ? -5.360 21.113 -8.349 1.00 97.69 170 LEU A C 1
ATOM 1348 O O . LEU A 1 170 ? -6.061 20.624 -7.464 1.00 97.69 170 LEU A O 1
ATOM 1352 N N . GLN A 1 171 ? -4.580 22.175 -8.132 1.00 98.12 171 GLN A N 1
ATOM 1353 C CA . GLN A 1 171 ? -4.533 22.859 -6.841 1.00 98.12 171 GLN A CA 1
ATOM 1354 C C . GLN A 1 171 ? -5.887 23.485 -6.482 1.00 98.12 171 GLN A C 1
ATOM 1356 O O . GLN A 1 171 ? -6.407 23.233 -5.399 1.00 98.12 171 GLN A O 1
ATOM 1361 N N . ARG A 1 172 ? -6.522 24.202 -7.417 1.00 98.38 172 ARG A N 1
ATOM 1362 C CA . ARG A 1 172 ? -7.863 24.779 -7.220 1.00 98.38 172 ARG A CA 1
ATOM 1363 C C . ARG A 1 172 ? -8.900 23.714 -6.845 1.00 98.38 172 ARG A C 1
ATOM 1365 O O . ARG A 1 172 ? -9.755 23.949 -5.991 1.00 98.38 172 ARG A O 1
ATOM 1372 N N . LEU A 1 173 ? -8.849 22.550 -7.492 1.00 98.12 173 LEU A N 1
ATOM 1373 C CA . LEU A 1 173 ? -9.749 21.433 -7.206 1.00 98.12 173 LEU A CA 1
ATOM 1374 C C . LEU A 1 173 ? -9.460 20.797 -5.844 1.00 98.12 173 LEU A C 1
ATOM 1376 O O . LEU A 1 173 ? -10.407 20.507 -5.113 1.00 98.12 173 LEU A O 1
ATOM 1380 N N . LYS A 1 174 ? -8.185 20.633 -5.473 1.00 97.75 174 LYS A N 1
ATOM 1381 C CA . LYS A 1 174 ? -7.791 20.173 -4.133 1.00 97.75 174 LYS A CA 1
ATOM 1382 C C . LYS A 1 174 ? -8.313 21.104 -3.045 1.00 97.75 174 LYS A C 1
ATOM 1384 O O . LYS A 1 174 ? -8.927 20.624 -2.096 1.00 97.75 174 LYS A O 1
ATOM 1389 N N . ASP A 1 175 ? -8.145 22.412 -3.215 1.00 98.19 175 ASP A N 1
ATOM 1390 C CA . ASP A 1 175 ? -8.621 23.410 -2.253 1.00 98.19 175 ASP A CA 1
ATOM 1391 C C . ASP A 1 175 ? -10.151 23.364 -2.128 1.00 98.19 175 ASP A C 1
ATOM 1393 O O . ASP A 1 175 ? -10.702 23.386 -1.025 1.00 98.19 175 ASP A O 1
ATOM 1397 N N . LYS A 1 176 ? -10.859 23.225 -3.258 1.00 98.31 176 LYS A N 1
ATOM 1398 C CA . LYS A 1 176 ? -12.318 23.063 -3.264 1.00 98.31 176 LYS A CA 1
ATOM 1399 C C . LYS A 1 176 ? -12.754 21.799 -2.517 1.00 98.31 176 LYS A C 1
ATOM 1401 O O . LYS A 1 176 ? -13.678 21.874 -1.710 1.00 98.31 176 LYS A O 1
ATOM 1406 N N . LEU A 1 177 ? -12.101 20.663 -2.763 1.00 97.31 177 LEU A N 1
ATOM 1407 C CA . LEU A 1 177 ? -12.416 19.392 -2.107 1.00 97.31 177 LEU A CA 1
ATOM 1408 C C . LEU A 1 177 ? -12.145 19.469 -0.603 1.00 97.31 177 LEU A C 1
ATOM 1410 O O . LEU A 1 177 ? -12.990 19.063 0.190 1.00 97.31 177 LEU A O 1
ATOM 1414 N N . HIS A 1 178 ? -11.017 20.054 -0.205 1.00 98.12 178 HIS A N 1
ATOM 1415 C CA . HIS A 1 178 ? -10.683 20.260 1.200 1.00 98.12 178 HIS A CA 1
ATOM 1416 C C . HIS A 1 178 ? -11.735 21.118 1.918 1.00 98.12 178 HIS A C 1
ATOM 1418 O O . HIS A 1 178 ? -12.227 20.741 2.980 1.00 98.12 178 HIS A O 1
ATOM 1424 N N . ASN A 1 179 ? -12.163 22.221 1.298 1.00 97.44 179 ASN A N 1
ATOM 1425 C CA . ASN A 1 179 ? -13.219 23.071 1.845 1.00 97.44 179 ASN A CA 1
ATOM 1426 C C . ASN A 1 179 ? -14.561 22.336 1.959 1.00 97.44 179 ASN A C 1
ATOM 1428 O O . ASN A 1 179 ? -15.233 22.457 2.984 1.00 97.44 179 ASN A O 1
ATOM 1432 N N . MET A 1 180 ? -14.939 21.550 0.944 1.00 96.75 180 MET A N 1
ATOM 1433 C CA . MET A 1 180 ? -16.141 20.712 1.002 1.00 96.75 180 MET A CA 1
ATOM 1434 C C . MET A 1 180 ? -16.048 19.672 2.123 1.00 96.75 180 MET A C 1
ATOM 1436 O O . MET A 1 180 ? -17.007 19.505 2.867 1.00 96.75 180 MET A O 1
ATOM 1440 N N . SER A 1 181 ? -14.888 19.037 2.304 1.00 96.88 181 SER A N 1
ATOM 1441 C CA . SER A 1 181 ? -14.653 18.077 3.387 1.00 96.88 181 SER A CA 1
ATOM 1442 C C . SER A 1 181 ? -14.801 18.723 4.766 1.00 96.88 181 SER A C 1
ATOM 1444 O O . SER A 1 181 ? -15.444 18.144 5.633 1.00 96.88 181 SER A O 1
ATOM 1446 N N . ILE A 1 182 ? -14.276 19.937 4.969 1.00 97.44 182 ILE A N 1
ATOM 1447 C CA . ILE A 1 182 ? -14.445 20.674 6.233 1.00 97.44 182 ILE A CA 1
ATOM 1448 C C . ILE A 1 182 ? -15.917 21.035 6.466 1.00 97.44 182 ILE A C 1
ATOM 1450 O O . ILE A 1 182 ? -16.411 20.955 7.592 1.00 97.44 182 ILE A O 1
ATOM 1454 N N . GLN A 1 183 ? -16.624 21.486 5.427 1.00 96.44 183 GLN A N 1
ATOM 1455 C CA . GLN A 1 183 ? -18.045 21.822 5.536 1.00 96.44 183 GLN A CA 1
ATOM 1456 C C . GLN A 1 183 ? -18.891 20.591 5.869 1.00 96.44 183 GLN A C 1
ATOM 1458 O O . GLN A 1 183 ? -19.793 20.691 6.705 1.00 96.44 183 GLN A O 1
ATOM 1463 N N . GLU A 1 184 ? -18.569 19.452 5.261 1.00 95.62 184 GLU A N 1
ATOM 1464 C CA . GLU A 1 184 ? -19.242 18.181 5.494 1.00 95.62 184 GLU A CA 1
ATOM 1465 C C . GLU A 1 184 ? -18.969 17.648 6.899 1.00 95.62 184 GLU A C 1
ATOM 1467 O O . GLU A 1 184 ? -19.913 17.290 7.594 1.00 95.62 184 GLU A O 1
ATOM 1472 N N . GLU A 1 185 ? -17.728 17.721 7.384 1.00 96.50 185 GLU A N 1
ATOM 1473 C CA . GLU A 1 185 ? -17.396 17.342 8.761 1.00 96.50 185 GLU A CA 1
ATOM 1474 C C . GLU A 1 185 ? -18.160 18.207 9.772 1.00 96.50 185 GLU A C 1
ATOM 1476 O O . GLU A 1 185 ? -18.789 17.703 10.699 1.00 96.50 185 GLU A O 1
ATOM 1481 N N . LYS A 1 186 ? -18.225 19.527 9.546 1.00 96.56 186 LYS A N 1
ATOM 1482 C CA . LYS A 1 186 ? -19.037 20.426 10.382 1.00 96.56 186 LYS A CA 1
ATOM 1483 C C . LYS A 1 186 ? -20.522 20.078 10.327 1.00 96.56 186 LYS A C 1
ATOM 1485 O O . LYS A 1 186 ? -21.220 20.236 11.327 1.00 96.56 186 LYS A O 1
ATOM 1490 N N . ARG A 1 187 ? -21.043 19.690 9.158 1.00 96.94 187 ARG A N 1
ATOM 1491 C CA . ARG A 1 187 ? -22.436 19.251 9.005 1.00 96.94 187 ARG A CA 1
ATOM 1492 C C . ARG A 1 187 ? -22.668 17.964 9.789 1.00 96.94 187 ARG A C 1
ATOM 1494 O O . ARG A 1 187 ? -23.647 17.895 10.526 1.00 96.94 187 ARG A O 1
ATOM 1501 N N . ASN A 1 188 ? -21.759 17.005 9.671 1.00 96.00 188 ASN A N 1
ATOM 1502 C CA . ASN A 1 188 ? -21.826 15.720 10.345 1.00 96.00 188 ASN A CA 1
ATOM 1503 C C . ASN A 1 188 ? -21.749 15.875 11.868 1.00 96.00 188 ASN A C 1
ATOM 1505 O O . ASN A 1 188 ? -22.583 15.315 12.571 1.00 96.00 188 ASN A O 1
ATOM 1509 N N . GLN A 1 189 ? -20.852 16.730 12.369 1.00 96.00 189 GLN A N 1
ATOM 1510 C CA . GLN A 1 189 ? -20.775 17.062 13.791 1.00 96.00 189 GLN A CA 1
ATOM 1511 C C . GLN A 1 189 ? -22.094 17.655 14.297 1.00 96.00 189 GLN A C 1
ATOM 1513 O O . GLN A 1 189 ? -22.637 17.168 15.281 1.00 96.00 189 GLN A O 1
ATOM 1518 N N . ARG A 1 190 ? -22.677 18.634 13.584 1.00 95.25 190 ARG A N 1
ATOM 1519 C CA . ARG A 1 190 ? -23.986 19.202 13.962 1.00 95.25 190 ARG A CA 1
ATOM 1520 C C . ARG A 1 190 ? -25.081 18.138 14.016 1.00 95.25 190 ARG A C 1
ATOM 1522 O O . ARG A 1 190 ? -25.899 18.157 14.928 1.00 95.25 190 ARG A O 1
ATOM 1529 N N . VAL A 1 191 ? -25.116 17.230 13.041 1.00 92.50 191 VAL A N 1
ATOM 1530 C CA . VAL A 1 191 ? -26.086 16.126 13.021 1.00 92.50 191 VAL A CA 1
ATOM 1531 C C . VAL A 1 191 ? -25.848 15.179 14.197 1.00 92.50 191 VAL A C 1
ATOM 1533 O O . VAL A 1 191 ? -26.805 14.816 14.875 1.00 92.50 191 VAL A O 1
ATOM 1536 N N . SER A 1 192 ? -24.593 14.828 14.481 1.00 93.75 192 SER A N 1
ATOM 1537 C CA . SER A 1 192 ? -24.215 13.976 15.610 1.00 93.75 192 SER A CA 1
ATOM 1538 C C . SER A 1 192 ? -24.602 14.598 16.953 1.00 93.75 192 SER A C 1
ATOM 1540 O O . SER A 1 192 ? -25.185 13.913 17.789 1.00 93.75 192 SER A O 1
ATOM 1542 N N . ASP A 1 193 ? -24.351 15.895 17.146 1.00 92.12 193 ASP A N 1
ATOM 1543 C CA . ASP A 1 193 ? -24.697 16.621 18.373 1.00 92.12 193 ASP A CA 1
ATOM 1544 C C . ASP A 1 193 ? -26.217 16.643 18.589 1.00 92.12 193 ASP A C 1
ATOM 1546 O O . ASP A 1 193 ? -26.710 16.333 19.676 1.00 92.12 193 ASP A O 1
ATOM 1550 N N . VAL A 1 194 ? -26.978 16.951 17.530 1.00 88.44 194 VAL A N 1
ATOM 1551 C CA . VAL A 1 194 ? -28.448 16.921 17.564 1.00 88.44 194 VAL A CA 1
ATOM 1552 C C . VAL A 1 194 ? -28.943 15.511 17.879 1.00 88.44 194 VAL A C 1
ATOM 1554 O O . VAL A 1 194 ? -29.817 15.344 18.727 1.00 88.44 194 VAL A O 1
ATOM 1557 N N . PHE A 1 195 ? -28.366 14.491 17.245 1.00 86.44 195 PHE A N 1
ATOM 1558 C CA . PHE A 1 195 ? -28.739 13.100 17.472 1.00 86.44 195 PHE A CA 1
ATOM 1559 C C . PHE A 1 195 ? -28.423 12.640 18.900 1.00 86.44 195 PHE A C 1
ATOM 1561 O O . PHE A 1 195 ? -29.230 11.950 19.521 1.00 86.44 195 PHE A O 1
ATOM 1568 N N . GLN A 1 196 ? -27.285 13.052 19.461 1.00 87.62 196 GLN A N 1
ATOM 1569 C CA . GLN A 1 196 ? -26.914 12.751 20.840 1.00 87.62 196 GLN A CA 1
ATOM 1570 C C . GLN A 1 196 ? -27.861 13.427 21.838 1.00 87.62 196 GLN A C 1
ATOM 1572 O O . GLN A 1 196 ? -28.298 12.776 22.790 1.00 87.62 196 GLN A O 1
ATOM 1577 N N . GLU A 1 197 ? -28.238 14.687 21.605 1.00 84.75 197 GLU A N 1
ATOM 1578 C CA . GLU A 1 197 ? -29.224 15.370 22.448 1.00 84.75 197 GLU A CA 1
ATOM 1579 C C . GLU A 1 197 ? -30.607 14.716 22.337 1.00 84.75 197 GLU A C 1
ATOM 1581 O O . GLU A 1 197 ? -31.291 14.562 23.347 1.00 84.75 197 GLU A O 1
ATOM 1586 N N . PHE A 1 198 ? -30.998 14.242 21.150 1.00 77.25 198 PHE A N 1
ATOM 1587 C CA . PHE A 1 198 ? -32.208 13.434 20.981 1.00 77.25 198 PHE A CA 1
ATOM 1588 C C . PHE A 1 198 ? -32.134 12.107 21.742 1.00 77.25 198 PHE A C 1
ATOM 1590 O O . PHE A 1 198 ? -33.067 11.779 22.467 1.00 77.25 198 PHE A O 1
ATOM 1597 N N . ARG A 1 199 ? -31.019 11.372 21.661 1.00 77.44 199 ARG A N 1
ATOM 1598 C CA . ARG A 1 199 ? -30.826 10.114 22.406 1.00 77.44 199 ARG A CA 1
ATOM 1599 C C . ARG A 1 199 ? -30.862 10.296 23.920 1.00 77.44 199 ARG A C 1
ATOM 1601 O O . ARG A 1 199 ? -31.230 9.368 24.635 1.00 77.44 199 ARG A O 1
ATOM 1608 N N . ARG A 1 200 ? -30.442 11.460 24.416 1.00 79.94 200 ARG A N 1
ATOM 1609 C CA . ARG A 1 200 ? -30.456 11.786 25.847 1.00 79.94 200 ARG A CA 1
ATOM 1610 C C . ARG A 1 200 ? -31.861 12.136 26.349 1.00 79.94 200 ARG A C 1
ATOM 1612 O O . ARG A 1 200 ? -32.113 12.056 27.552 1.00 79.94 200 ARG A O 1
ATOM 1619 N N . ARG A 1 201 ? -32.783 12.519 25.460 1.00 75.25 201 ARG A N 1
ATOM 1620 C CA . ARG A 1 201 ? -34.186 12.754 25.817 1.00 75.25 201 ARG A CA 1
ATOM 1621 C C . ARG A 1 201 ? -34.872 11.412 26.067 1.00 75.25 201 ARG A C 1
ATOM 1623 O O . ARG A 1 201 ? -34.837 10.511 25.238 1.00 75.25 201 ARG A O 1
ATOM 1630 N N . THR A 1 202 ? -35.515 11.273 27.222 1.00 63.94 202 THR A N 1
ATOM 1631 C CA . THR A 1 202 ? -36.383 10.125 27.506 1.00 63.94 202 THR A CA 1
ATOM 1632 C C . THR A 1 202 ? -37.581 10.173 26.562 1.00 63.94 202 THR A C 1
ATOM 1634 O O . THR A 1 202 ? -38.190 11.236 26.439 1.00 63.94 202 THR A O 1
ATOM 1637 N N . ALA A 1 203 ? -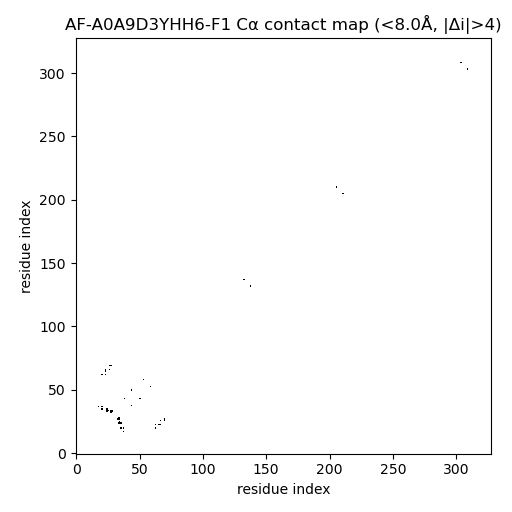37.921 9.051 25.918 1.00 62.91 203 ALA A N 1
ATOM 1638 C CA . ALA A 1 203 ? -39.093 8.948 25.052 1.00 62.91 203 ALA A CA 1
ATOM 1639 C C . ALA A 1 203 ? -40.346 9.353 25.843 1.00 62.91 203 ALA A C 1
ATOM 1641 O O . ALA A 1 203 ? -40.803 8.632 26.731 1.00 62.91 203 ALA A O 1
ATOM 1642 N N . ARG A 1 204 ? -40.865 10.550 25.571 1.00 66.06 204 ARG A N 1
ATOM 1643 C CA . ARG A 1 204 ? -42.127 11.015 26.140 1.00 66.06 204 ARG A CA 1
ATOM 1644 C C . ARG A 1 204 ? -43.208 10.574 25.171 1.00 66.06 204 ARG A C 1
ATOM 1646 O O . ARG A 1 204 ? -43.217 11.028 24.033 1.00 66.06 204 ARG A O 1
ATOM 1653 N N . ALA A 1 205 ? -44.095 9.685 25.605 1.00 56.56 205 ALA A N 1
ATOM 1654 C CA . ALA A 1 205 ? -45.271 9.345 24.817 1.00 56.56 205 ALA A CA 1
ATOM 1655 C C . ALA A 1 205 ? -46.044 10.644 24.507 1.00 56.56 205 ALA A C 1
ATOM 1657 O O . ALA A 1 205 ? -46.437 11.350 25.436 1.00 56.56 205 ALA A O 1
ATOM 1658 N N . HIS A 1 206 ? -46.208 10.958 23.217 1.00 58.69 206 HIS A N 1
ATOM 1659 C CA . HIS A 1 206 ? -46.920 12.127 22.670 1.00 58.69 206 HIS A CA 1
ATOM 1660 C C . HIS A 1 206 ? -46.242 13.502 22.804 1.00 58.69 206 HIS A C 1
ATOM 1662 O O . HIS A 1 206 ? -46.817 14.448 23.347 1.00 58.69 206 HIS A O 1
ATOM 1668 N N . HIS A 1 207 ? -45.041 13.660 22.240 1.00 73.94 207 HIS A N 1
ATOM 1669 C CA . HIS A 1 207 ? -44.474 14.985 21.984 1.00 73.94 207 HIS A CA 1
ATOM 1670 C C . HIS A 1 207 ? -44.777 15.434 20.540 1.00 73.94 207 HIS A C 1
ATOM 1672 O O . HIS A 1 207 ? -44.291 14.840 19.587 1.00 73.94 207 HIS A O 1
ATOM 1678 N N . THR A 1 208 ? -45.509 16.538 20.356 1.00 76.69 208 THR A N 1
ATOM 1679 C CA . THR A 1 208 ? -45.967 17.023 19.030 1.00 76.69 208 THR A CA 1
ATOM 1680 C C . THR A 1 208 ? -44.849 17.339 18.027 1.00 76.69 208 THR A C 1
ATOM 1682 O O . THR A 1 208 ? -45.092 17.382 16.824 1.00 76.69 208 THR A O 1
ATOM 1685 N N . MET A 1 209 ? -43.621 17.597 18.492 1.00 77.94 209 MET A N 1
ATOM 1686 C CA . MET A 1 209 ? -42.454 17.713 17.601 1.00 77.94 209 MET A CA 1
ATOM 1687 C C . MET A 1 209 ? -41.970 16.366 17.056 1.00 77.94 209 MET A C 1
ATOM 1689 O O . MET A 1 209 ? -41.455 16.347 15.943 1.00 77.94 209 MET A O 1
ATOM 1693 N N . ASP A 1 210 ? -42.132 15.275 17.806 1.00 79.38 210 ASP A N 1
ATOM 1694 C CA . ASP A 1 210 ? -41.704 13.943 17.372 1.00 79.38 210 ASP A CA 1
ATOM 1695 C C . ASP A 1 210 ? -42.673 13.414 16.304 1.00 79.38 210 ASP A C 1
ATOM 1697 O O . ASP A 1 210 ? -42.223 12.895 15.290 1.00 79.38 210 ASP A O 1
ATOM 1701 N N . ASP A 1 211 ? -43.979 13.682 16.444 1.00 82.75 211 ASP A N 1
ATOM 1702 C CA . ASP A 1 211 ? -44.981 13.385 15.405 1.00 82.75 211 ASP A CA 1
ATOM 1703 C C . ASP A 1 211 ? -44.672 14.136 14.095 1.00 82.75 211 ASP A C 1
ATOM 1705 O O . ASP A 1 211 ? -44.612 13.542 13.022 1.00 82.75 211 ASP A O 1
ATOM 1709 N N . LYS A 1 212 ? -44.361 15.440 14.180 1.00 86.00 212 LYS A N 1
ATOM 1710 C CA . LYS A 1 212 ? -43.945 16.232 13.005 1.00 86.00 212 LYS A CA 1
ATOM 1711 C C . LYS A 1 212 ? -42.630 15.746 12.396 1.00 86.00 212 LYS A C 1
ATOM 1713 O O . LYS A 1 212 ? -42.420 15.909 11.197 1.00 86.00 212 LYS A O 1
ATOM 1718 N N . LEU A 1 213 ? -41.717 15.213 13.207 1.00 83.44 213 LEU A N 1
ATOM 1719 C CA . LEU A 1 213 ? -40.461 14.645 12.724 1.00 83.44 213 LEU A CA 1
ATOM 1720 C C . LEU A 1 213 ? -40.716 13.342 11.959 1.00 83.44 213 LEU A C 1
ATOM 1722 O O . LEU A 1 213 ? -40.132 13.161 10.894 1.00 83.44 213 LEU A O 1
ATOM 1726 N N . LEU A 1 214 ? -41.605 12.483 12.464 1.00 87.06 214 LEU A N 1
ATOM 1727 C CA . LEU A 1 214 ? -42.033 11.262 11.780 1.00 87.06 214 LEU A CA 1
ATOM 1728 C C . LEU A 1 214 ? -42.696 11.581 10.433 1.00 87.06 214 LEU A C 1
ATOM 1730 O O . LEU A 1 214 ? -42.300 11.005 9.428 1.00 87.06 214 LEU A O 1
ATOM 1734 N N . ASP A 1 215 ? -43.577 12.584 10.364 1.00 89.94 215 ASP A N 1
ATOM 1735 C CA . ASP A 1 215 ? -44.178 13.026 9.092 1.00 89.94 215 ASP A CA 1
ATOM 1736 C C . ASP A 1 215 ? -43.123 13.459 8.051 1.00 89.94 215 ASP A C 1
ATOM 1738 O O . ASP A 1 215 ? -43.261 13.219 6.844 1.00 89.94 215 ASP A O 1
ATOM 1742 N N . VAL A 1 216 ? -42.052 14.119 8.509 1.00 92.75 216 VAL A N 1
ATOM 1743 C CA . VAL A 1 216 ? -40.928 14.530 7.655 1.00 92.75 216 VAL A CA 1
ATOM 1744 C C . VAL A 1 216 ? -40.104 13.319 7.216 1.00 92.75 216 VAL A C 1
ATOM 1746 O O . VAL A 1 216 ? -39.743 13.251 6.040 1.00 92.75 216 VAL A O 1
ATOM 1749 N N . ILE A 1 217 ? -39.835 12.365 8.115 1.00 90.69 217 ILE A N 1
ATOM 1750 C CA . ILE A 1 217 ? -39.152 11.101 7.793 1.00 90.69 217 ILE A CA 1
ATOM 1751 C C . ILE A 1 217 ? -39.944 10.348 6.721 1.00 90.69 217 ILE A C 1
ATOM 1753 O O . ILE A 1 217 ? -39.404 10.101 5.646 1.00 90.69 217 ILE A O 1
ATOM 1757 N N . ASP A 1 218 ? -41.239 10.129 6.935 1.00 94.06 218 ASP A N 1
ATOM 1758 C CA . ASP A 1 218 ? -42.146 9.473 5.991 1.00 94.06 218 ASP A CA 1
ATOM 1759 C C . ASP A 1 218 ? -42.150 10.150 4.607 1.00 94.06 218 ASP A C 1
ATOM 1761 O O . ASP A 1 218 ? -42.233 9.500 3.560 1.00 94.06 218 ASP A O 1
ATOM 1765 N N . SER A 1 219 ? -42.081 11.486 4.570 1.00 95.25 219 SER A N 1
ATOM 1766 C CA . SER A 1 219 ? -41.999 12.251 3.321 1.00 95.25 219 SER A CA 1
ATOM 1767 C C . SER A 1 219 ? -40.695 11.994 2.563 1.00 95.25 219 SER A C 1
ATOM 1769 O O . SER A 1 219 ? -40.719 11.828 1.339 1.00 95.25 219 SER A O 1
ATOM 1771 N N . TYR A 1 220 ? -39.561 11.942 3.267 1.00 95.56 220 TYR A N 1
ATOM 1772 C CA . TYR A 1 220 ? -38.267 11.637 2.656 1.00 95.56 220 TYR A CA 1
ATOM 1773 C C . TYR A 1 220 ? -38.146 10.170 2.259 1.00 95.56 220 TYR A C 1
ATOM 1775 O O . TYR A 1 220 ? -37.630 9.896 1.182 1.00 95.56 220 TYR A O 1
ATOM 1783 N N . GLU A 1 221 ? -38.679 9.239 3.047 1.00 93.94 221 GLU A N 1
ATOM 1784 C CA . GLU A 1 221 ? -38.732 7.820 2.686 1.00 93.94 221 GLU A CA 1
ATOM 1785 C C . GLU A 1 221 ? -39.507 7.617 1.381 1.00 93.94 221 GLU A C 1
ATOM 1787 O O . GLU A 1 221 ? -39.002 6.990 0.451 1.00 93.94 221 GLU A O 1
ATOM 1792 N N . ARG A 1 222 ? -40.674 8.263 1.234 1.00 93.75 222 ARG A N 1
ATOM 1793 C CA . ARG A 1 222 ? -41.427 8.254 -0.032 1.00 93.75 222 ARG A CA 1
ATOM 1794 C C . ARG A 1 222 ? -40.629 8.831 -1.204 1.00 93.75 222 ARG A C 1
ATOM 1796 O O . ARG A 1 222 ? -40.725 8.311 -2.317 1.00 93.75 222 ARG A O 1
ATOM 1803 N N . GLN A 1 223 ? -39.861 9.899 -0.985 1.00 94.56 223 GLN A N 1
ATOM 1804 C CA . GLN A 1 223 ? -39.009 10.491 -2.023 1.00 94.56 223 GLN A CA 1
ATOM 1805 C C . GLN A 1 223 ? -37.840 9.578 -2.404 1.00 94.56 223 GLN A C 1
ATOM 1807 O O . GLN A 1 223 ? -37.563 9.433 -3.592 1.00 94.56 223 GLN A O 1
ATOM 1812 N N . ILE A 1 224 ? -37.196 8.931 -1.430 1.00 93.31 224 ILE A N 1
ATOM 1813 C CA . ILE A 1 224 ? -36.115 7.965 -1.661 1.00 93.31 224 ILE A CA 1
ATOM 1814 C C . ILE A 1 224 ? -36.647 6.793 -2.480 1.00 93.31 224 ILE A C 1
ATOM 1816 O O . ILE A 1 224 ? -36.110 6.515 -3.547 1.00 93.31 224 ILE A O 1
ATOM 1820 N N . THR A 1 225 ? -37.770 6.196 -2.075 1.00 93.50 225 THR A N 1
ATOM 1821 C CA . THR A 1 225 ? -38.391 5.098 -2.828 1.00 93.50 225 THR A CA 1
ATOM 1822 C C . THR A 1 225 ? -38.778 5.516 -4.248 1.00 93.50 225 THR A C 1
ATOM 1824 O O . THR A 1 225 ? -38.702 4.712 -5.176 1.00 93.50 225 THR A O 1
ATOM 1827 N N . LYS A 1 226 ? -39.203 6.770 -4.452 1.00 94.25 226 LYS A N 1
ATOM 1828 C CA . LYS A 1 226 ? -39.477 7.293 -5.796 1.00 94.25 226 LYS A CA 1
ATOM 1829 C C . LYS A 1 226 ? -38.198 7.369 -6.633 1.00 94.25 226 LYS A C 1
ATOM 1831 O O . LYS A 1 226 ? -38.193 6.880 -7.754 1.00 94.25 226 LYS A O 1
ATOM 1836 N N . LEU A 1 227 ? -37.124 7.930 -6.084 1.00 92.88 227 LEU A N 1
ATOM 1837 C CA . LEU A 1 227 ? -35.840 8.043 -6.780 1.00 92.88 227 LEU A CA 1
ATOM 1838 C C . LEU A 1 227 ? -35.220 6.674 -7.084 1.00 92.88 227 LEU A C 1
ATOM 1840 O O . LEU A 1 227 ? -34.669 6.484 -8.162 1.00 92.88 227 LEU A O 1
ATOM 1844 N N . GLU A 1 228 ? -35.339 5.709 -6.173 1.00 90.12 228 GLU A N 1
ATOM 1845 C CA . GLU A 1 228 ? -34.905 4.326 -6.399 1.00 90.12 228 GLU A CA 1
ATOM 1846 C C . GLU A 1 228 ? -35.678 3.673 -7.550 1.00 90.12 228 GLU A C 1
ATOM 1848 O O . GLU A 1 228 ? -35.073 3.028 -8.406 1.00 90.12 228 GLU A O 1
ATOM 1853 N N . LYS A 1 229 ? -36.999 3.888 -7.622 1.00 90.62 229 LYS A N 1
ATOM 1854 C CA . LYS A 1 229 ? -37.824 3.423 -8.748 1.00 90.62 229 LYS A CA 1
ATOM 1855 C C . LYS A 1 229 ? -37.449 4.101 -10.060 1.00 90.62 229 LYS A C 1
ATOM 1857 O O . LYS A 1 229 ? -37.375 3.417 -11.075 1.00 90.62 229 LYS A O 1
ATOM 1862 N N . ASP A 1 230 ? -37.196 5.407 -10.042 1.00 89.19 230 ASP A N 1
ATOM 1863 C CA . ASP A 1 230 ? -36.771 6.145 -11.232 1.00 89.19 230 ASP A CA 1
ATOM 1864 C C . ASP A 1 230 ? -35.412 5.611 -11.732 1.00 89.19 230 ASP A C 1
ATOM 1866 O O . ASP A 1 230 ? -35.257 5.333 -12.919 1.00 89.19 230 ASP A O 1
ATOM 1870 N N . LEU A 1 231 ? -34.443 5.374 -10.836 1.00 86.75 231 LEU A N 1
ATOM 1871 C CA . LEU A 1 231 ? -33.143 4.776 -11.177 1.00 86.75 231 LEU A CA 1
ATOM 1872 C C . LEU A 1 231 ? -33.263 3.347 -11.726 1.00 86.75 231 LEU A C 1
ATOM 1874 O O . LEU A 1 231 ? -32.528 2.984 -12.644 1.00 86.75 231 LEU A O 1
ATOM 1878 N N . GLU A 1 232 ? -34.175 2.541 -11.182 1.00 88.88 232 GLU A N 1
ATOM 1879 C CA . GLU A 1 232 ? -34.470 1.198 -11.688 1.00 88.88 232 GLU A CA 1
ATOM 1880 C C . GLU A 1 232 ? -35.055 1.253 -13.105 1.00 88.88 232 GLU A C 1
ATOM 1882 O O . GLU A 1 232 ? -34.607 0.519 -13.982 1.00 88.88 232 GLU A O 1
ATOM 1887 N N . LEU A 1 233 ? -35.984 2.179 -13.358 1.00 81.81 233 LEU A N 1
ATOM 1888 C CA . LEU A 1 233 ? -36.552 2.430 -14.685 1.00 81.81 233 LEU A CA 1
ATOM 1889 C C . LEU A 1 233 ? -35.468 2.789 -15.709 1.00 81.81 233 LEU A C 1
ATOM 1891 O O . LEU A 1 233 ? -35.396 2.154 -16.758 1.00 81.81 233 LEU A O 1
ATOM 1895 N N . TYR A 1 234 ? -34.565 3.717 -15.380 1.00 76.31 234 TYR A N 1
ATOM 1896 C CA . TYR A 1 234 ? -33.459 4.081 -16.275 1.00 76.31 234 TYR A CA 1
ATOM 1897 C C . TYR A 1 234 ? -32.450 2.942 -16.491 1.00 76.31 234 TYR A C 1
ATOM 1899 O O . TYR A 1 234 ? -31.814 2.868 -17.546 1.00 76.31 234 TYR A O 1
ATOM 1907 N N . ARG A 1 235 ? -32.292 2.036 -15.518 1.00 76.25 235 ARG A N 1
ATOM 1908 C CA . ARG A 1 235 ? -31.448 0.842 -15.669 1.00 76.25 235 ARG A CA 1
ATOM 1909 C C . ARG A 1 235 ? -32.087 -0.171 -16.619 1.00 76.25 235 ARG A C 1
ATOM 1911 O O . ARG A 1 235 ? -31.406 -0.664 -17.515 1.00 76.25 235 ARG A O 1
ATOM 1918 N N . VAL A 1 236 ? -33.389 -0.414 -16.466 1.00 62.41 236 VAL A N 1
ATOM 1919 C CA . VAL A 1 236 ? -34.165 -1.327 -17.317 1.00 62.41 236 VAL A CA 1
ATOM 1920 C C . VAL A 1 236 ? -34.276 -0.791 -18.745 1.00 62.41 236 VAL A C 1
ATOM 1922 O O . VAL A 1 236 ? -34.058 -1.553 -19.681 1.00 62.41 236 VAL A O 1
ATOM 1925 N N . GLU A 1 237 ? -34.501 0.512 -18.943 1.00 58.75 237 GLU A N 1
ATOM 1926 C CA . GLU A 1 237 ? -34.523 1.136 -20.277 1.00 58.75 237 GLU A CA 1
ATOM 1927 C C . GLU A 1 237 ? -33.171 1.003 -21.009 1.00 58.75 237 GLU A C 1
ATOM 1929 O O . GLU A 1 237 ? -33.131 0.768 -22.221 1.00 58.75 237 GLU A O 1
ATOM 1934 N N . GLY A 1 238 ? -32.054 1.059 -20.273 1.00 57.34 238 GLY A N 1
ATOM 1935 C CA . GLY A 1 238 ? -30.710 0.796 -20.801 1.00 57.34 238 GLY A CA 1
ATOM 1936 C C . GLY A 1 238 ? -30.434 -0.675 -21.156 1.00 57.34 238 GLY A C 1
ATOM 1937 O O . GLY A 1 238 ? -29.567 -0.952 -21.990 1.00 57.34 238 GLY A O 1
ATOM 1938 N N . GLU A 1 239 ? -31.167 -1.621 -20.564 1.00 51.94 239 GLU A N 1
ATOM 1939 C CA . GLU A 1 239 ? -31.045 -3.068 -20.801 1.00 51.94 239 GLU A CA 1
ATOM 1940 C C . GLU A 1 239 ? -32.032 -3.582 -21.868 1.00 51.94 239 GLU A C 1
ATOM 1942 O O . GLU A 1 239 ? -31.672 -4.442 -22.679 1.00 51.94 239 GLU A O 1
ATOM 1947 N N . THR A 1 240 ? -33.230 -2.999 -21.978 1.00 48.31 240 THR A N 1
ATOM 1948 C CA . THR A 1 240 ? -34.179 -3.273 -23.076 1.00 48.31 240 THR A CA 1
ATOM 1949 C C . THR A 1 240 ? -33.682 -2.756 -24.429 1.00 48.31 240 THR A C 1
ATOM 1951 O O . THR A 1 240 ? -34.008 -3.333 -25.465 1.00 48.31 240 THR A O 1
ATOM 1954 N N . ALA A 1 241 ? -32.808 -1.741 -24.439 1.00 50.91 241 ALA A N 1
ATOM 1955 C CA . ALA A 1 241 ? -32.097 -1.300 -25.642 1.00 50.91 241 ALA A CA 1
ATOM 1956 C C . ALA A 1 241 ? -30.984 -2.272 -26.097 1.00 50.91 241 ALA A C 1
ATOM 1958 O O . ALA A 1 241 ? -30.442 -2.117 -27.188 1.00 50.91 241 ALA A O 1
ATOM 1959 N N . ARG A 1 242 ? -30.615 -3.270 -25.277 1.00 47.06 242 ARG A N 1
ATOM 1960 C CA . ARG A 1 242 ? -29.574 -4.267 -25.599 1.00 47.06 242 ARG A CA 1
ATOM 1961 C C . ARG A 1 242 ? -30.119 -5.641 -25.986 1.00 47.06 242 ARG A C 1
ATOM 1963 O O . ARG A 1 242 ? -29.332 -6.495 -26.380 1.00 47.06 242 ARG A O 1
ATOM 1970 N N . THR A 1 243 ? -31.425 -5.873 -25.858 1.00 42.50 243 THR A N 1
ATOM 1971 C CA . THR A 1 243 ? -32.035 -7.207 -26.017 1.00 42.50 243 THR A CA 1
ATOM 1972 C C . THR A 1 243 ? -33.066 -7.305 -27.146 1.00 42.50 243 THR A C 1
ATOM 1974 O O . THR A 1 243 ? -33.654 -8.367 -27.335 1.00 42.50 243 THR A O 1
ATOM 1977 N N . THR A 1 244 ? -33.233 -6.259 -27.961 1.00 40.34 244 THR A N 1
ATOM 1978 C CA . THR A 1 244 ? -33.966 -6.343 -29.236 1.00 40.34 244 THR A CA 1
ATOM 1979 C C . THR A 1 244 ? -32.996 -6.597 -30.391 1.00 40.34 244 THR A C 1
ATOM 1981 O O . THR A 1 244 ? -32.373 -5.695 -30.932 1.00 40.34 244 THR A O 1
ATOM 1984 N N . ASP A 1 245 ? -32.825 -7.896 -30.622 1.00 35.34 245 ASP A N 1
ATOM 1985 C CA . ASP A 1 245 ? -32.498 -8.658 -31.829 1.00 35.34 245 ASP A CA 1
ATOM 1986 C C . ASP A 1 245 ? -31.769 -8.022 -33.027 1.00 35.34 245 ASP A C 1
ATOM 1988 O O . ASP A 1 245 ? -32.042 -6.918 -33.494 1.00 35.34 245 ASP A O 1
ATOM 1992 N N . GLY A 1 246 ? -30.881 -8.831 -33.603 1.00 42.97 246 GLY A N 1
ATOM 1993 C CA . GLY A 1 246 ? -30.256 -8.541 -34.878 1.00 42.97 246 GLY A CA 1
ATOM 1994 C C . GLY A 1 246 ? -31.255 -8.627 -36.029 1.00 42.97 246 GLY A C 1
ATOM 1995 O O . GLY A 1 246 ? -31.784 -9.691 -36.318 1.00 42.97 246 GLY A O 1
ATOM 1996 N N . SER A 1 247 ? -31.401 -7.546 -36.786 1.00 36.41 247 SER A N 1
ATOM 1997 C CA . SER A 1 247 ? -31.5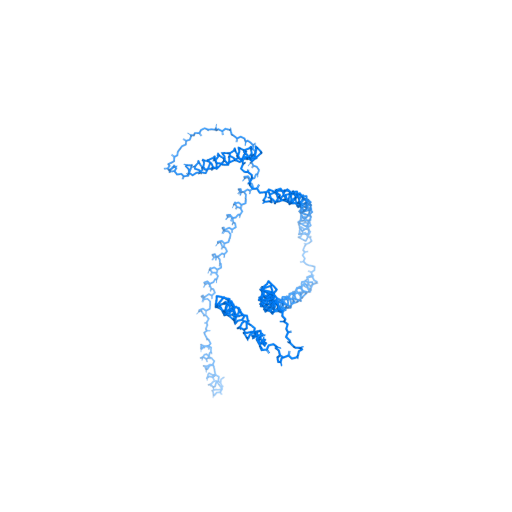42 -7.633 -38.238 1.00 36.41 247 SER A CA 1
ATOM 1998 C C . SER A 1 247 ? -31.091 -6.329 -38.880 1.00 36.41 247 SER A C 1
ATOM 2000 O O . SER A 1 247 ? -31.236 -5.251 -38.312 1.00 36.41 247 SER A O 1
ATOM 2002 N N . ALA A 1 248 ? -30.498 -6.470 -40.057 1.00 44.00 248 ALA A N 1
ATOM 2003 C CA . ALA A 1 248 ? -30.037 -5.394 -40.909 1.00 44.00 248 ALA A CA 1
ATOM 2004 C C . ALA A 1 248 ? -31.175 -4.477 -41.400 1.00 44.00 248 ALA A C 1
ATOM 2006 O O . ALA A 1 248 ? -32.349 -4.845 -41.359 1.00 44.00 248 ALA A O 1
ATOM 2007 N N . ASP A 1 249 ? -30.721 -3.357 -41.957 1.00 36.22 249 ASP A N 1
ATOM 2008 C CA . ASP A 1 249 ? -31.386 -2.419 -42.860 1.00 36.22 249 ASP A CA 1
ATOM 2009 C C . ASP A 1 249 ? -32.111 -1.194 -42.290 1.00 36.22 249 ASP A C 1
ATOM 2011 O O . ASP A 1 249 ? -32.475 -1.081 -41.124 1.00 36.22 249 ASP A O 1
ATOM 2015 N N . GLU A 1 250 ? -32.118 -0.209 -43.180 1.00 46.75 250 GLU A N 1
ATOM 2016 C CA . GLU A 1 250 ? -31.918 1.219 -42.996 1.00 46.75 250 GLU A CA 1
ATOM 2017 C C . GLU A 1 250 ? -33.182 2.002 -42.591 1.00 46.75 250 GLU A C 1
ATOM 2019 O O . GLU A 1 250 ? -34.305 1.513 -42.660 1.00 46.75 250 GLU A O 1
ATOM 2024 N N . ASP A 1 251 ? -32.945 3.269 -42.232 1.00 44.47 251 ASP A N 1
ATOM 2025 C CA . ASP A 1 251 ? -33.898 4.375 -42.077 1.00 44.47 251 ASP A CA 1
ATOM 2026 C C . ASP A 1 251 ? -34.856 4.378 -40.874 1.00 44.47 251 ASP A C 1
ATOM 2028 O O . ASP A 1 251 ? -35.975 3.886 -40.933 1.00 44.47 251 ASP A O 1
ATOM 2032 N N . MET A 1 252 ? -34.480 5.130 -39.828 1.00 38.41 252 MET A N 1
ATOM 2033 C CA . MET A 1 252 ? -35.421 5.877 -38.973 1.00 38.41 252 MET A CA 1
ATOM 2034 C C . MET A 1 252 ? -34.745 7.138 -38.379 1.00 38.41 252 MET A C 1
ATOM 2036 O O . MET A 1 252 ? -33.517 7.216 -38.302 1.00 38.41 252 MET A O 1
ATOM 2040 N N . PRO A 1 253 ? -35.516 8.183 -38.020 1.00 43.91 253 PRO A N 1
ATOM 2041 C CA . PRO A 1 253 ? -35.185 9.573 -38.268 1.00 43.91 253 PRO A CA 1
ATOM 2042 C C . PRO A 1 253 ? -34.577 10.269 -37.050 1.00 43.91 253 PRO A C 1
ATOM 2044 O O . PRO A 1 253 ? -34.800 9.916 -35.895 1.00 43.91 253 PRO A O 1
ATOM 2047 N N . SER A 1 254 ? -33.860 11.347 -37.361 1.00 46.88 254 SER A N 1
ATOM 2048 C CA . SER A 1 254 ? -33.318 12.351 -36.446 1.00 46.88 254 SER A CA 1
ATOM 2049 C C . SER A 1 254 ? -34.295 12.764 -35.333 1.00 46.88 254 SER A C 1
ATOM 2051 O O . SER A 1 254 ? -35.199 13.567 -35.570 1.00 46.88 254 SER A O 1
ATOM 2053 N N . PHE A 1 255 ? -34.012 12.356 -34.093 1.00 34.94 255 PHE A N 1
ATOM 2054 C CA . PHE A 1 255 ? -34.480 13.063 -32.901 1.00 34.94 255 PHE A CA 1
ATOM 2055 C C . PHE A 1 255 ? -33.318 13.845 -32.281 1.00 34.94 255 PHE A C 1
ATOM 2057 O O . PHE A 1 255 ? -32.373 13.297 -31.715 1.00 34.94 255 PHE A O 1
ATOM 2064 N N . HIS A 1 256 ? -33.384 15.160 -32.463 1.00 46.06 256 HIS A N 1
ATOM 2065 C CA . HIS A 1 256 ? -32.445 16.141 -31.943 1.00 46.06 256 HIS A CA 1
ATOM 2066 C C . HIS A 1 256 ? -32.588 16.215 -30.416 1.00 46.06 256 HIS A C 1
ATOM 2068 O O . HIS A 1 256 ? -33.600 16.692 -29.908 1.00 46.06 256 HIS A O 1
ATOM 2074 N N . SER A 1 257 ? -31.563 15.785 -29.683 1.00 36.75 257 SER A N 1
ATOM 2075 C CA . SER A 1 257 ? -31.415 16.079 -28.259 1.00 36.75 257 SER A CA 1
ATOM 2076 C C . SER A 1 257 ? -29.992 16.556 -27.988 1.00 36.75 257 SER A C 1
ATOM 2078 O O . SER A 1 257 ? -29.034 15.790 -27.997 1.00 36.75 257 SER A O 1
ATOM 2080 N N . VAL A 1 258 ? -29.903 17.872 -27.799 1.00 36.69 258 VAL A N 1
ATOM 2081 C CA . VAL A 1 258 ? -28.910 18.597 -27.000 1.00 36.69 258 VAL A CA 1
ATOM 2082 C C . VAL A 1 258 ? -27.441 18.358 -27.369 1.00 36.69 258 VAL A C 1
ATOM 2084 O O . VAL A 1 258 ? -26.691 17.573 -26.793 1.00 36.69 258 VAL A O 1
ATOM 2087 N N . THR A 1 259 ? -27.014 19.186 -28.314 1.00 48.28 259 THR A N 1
ATOM 2088 C CA . THR A 1 259 ? -25.673 19.746 -28.475 1.00 48.28 259 THR A CA 1
ATOM 2089 C C . THR A 1 259 ? -24.982 19.963 -27.121 1.00 48.28 259 THR A C 1
ATOM 2091 O O . THR A 1 259 ? -25.357 20.892 -26.422 1.00 48.28 259 THR A O 1
ATOM 2094 N N . HIS A 1 260 ? -23.998 19.124 -26.751 1.00 42.06 260 HIS A N 1
ATOM 2095 C CA . HIS A 1 260 ? -22.797 19.506 -25.968 1.00 42.06 260 HIS A CA 1
ATOM 2096 C C . HIS A 1 260 ? -21.759 18.373 -25.717 1.00 42.06 260 HIS A C 1
ATOM 2098 O O . HIS A 1 260 ? -21.048 18.434 -24.727 1.00 42.06 260 HIS A O 1
ATOM 2104 N N . HIS A 1 261 ? -21.553 17.372 -26.596 1.00 42.94 261 HIS A N 1
ATOM 2105 C CA . HIS A 1 261 ? -20.456 16.377 -26.406 1.00 42.94 261 HIS A CA 1
ATOM 2106 C C . HIS A 1 261 ? -19.663 15.979 -27.677 1.00 42.94 261 HIS A C 1
ATOM 2108 O O . HIS A 1 261 ? -19.176 14.855 -27.796 1.00 42.94 261 HIS A O 1
ATOM 2114 N N . SER A 1 262 ? -19.475 16.891 -28.639 1.00 49.28 262 SER A N 1
ATOM 2115 C CA . SER A 1 262 ? -18.739 16.580 -29.886 1.00 49.28 262 SER A CA 1
ATOM 2116 C C . SER A 1 262 ? -17.206 16.486 -29.712 1.00 49.28 262 SER A C 1
ATOM 2118 O O . SER A 1 262 ? -16.539 15.707 -30.395 1.00 49.28 262 SER A O 1
ATOM 2120 N N . GLU A 1 263 ? -16.615 17.205 -28.753 1.00 49.09 263 GLU A N 1
ATOM 2121 C CA . GLU A 1 263 ? -15.146 17.269 -28.627 1.00 49.09 263 GLU A CA 1
ATOM 2122 C C . GLU A 1 263 ? -14.532 16.065 -27.892 1.00 49.09 263 GLU A C 1
ATOM 2124 O O . GLU A 1 263 ? -13.440 15.607 -28.237 1.00 49.09 263 GLU A O 1
ATOM 2129 N N . THR A 1 264 ? -15.240 15.487 -26.919 1.00 52.53 264 THR A N 1
ATOM 2130 C CA . THR A 1 264 ? -14.774 14.307 -26.172 1.00 52.53 264 THR A CA 1
ATOM 2131 C C . THR A 1 264 ? -14.838 13.038 -27.021 1.00 52.53 264 THR A C 1
ATOM 2133 O O . THR A 1 264 ? -13.884 12.259 -27.024 1.00 52.53 264 THR A O 1
ATOM 2136 N N . SER A 1 265 ? -15.892 12.866 -27.825 1.00 55.56 265 SER A N 1
ATOM 2137 C CA . SER A 1 265 ? -16.057 11.718 -28.733 1.00 55.56 265 SER A CA 1
ATOM 2138 C C . SER A 1 265 ? -14.943 11.635 -29.793 1.00 55.56 265 SER A C 1
ATOM 2140 O O . SER A 1 265 ? -14.384 10.564 -30.052 1.00 55.56 265 SER A O 1
ATOM 2142 N N . GLY A 1 266 ? -14.514 12.782 -30.338 1.00 63.47 266 GLY A N 1
ATOM 2143 C CA . GLY A 1 266 ? -13.389 12.851 -31.276 1.00 63.47 266 GLY A CA 1
ATOM 2144 C C . GLY A 1 266 ? -12.046 12.432 -30.662 1.00 63.47 266 GLY A C 1
ATOM 2145 O O . GLY A 1 266 ? -11.224 11.804 -31.338 1.00 63.47 266 GLY A O 1
ATOM 2146 N N . ASN A 1 267 ? -11.833 12.727 -29.377 1.00 70.62 267 ASN A N 1
ATOM 2147 C CA . ASN A 1 267 ? -10.619 12.351 -28.650 1.00 70.62 267 ASN A CA 1
ATOM 2148 C C . ASN A 1 267 ? -10.589 10.855 -28.317 1.00 70.62 267 ASN A C 1
ATOM 2150 O O . ASN A 1 267 ? -9.563 10.212 -28.545 1.00 70.62 267 ASN A O 1
ATOM 2154 N N . PHE A 1 268 ? -11.714 10.271 -27.890 1.00 76.81 268 PHE A N 1
ATOM 2155 C CA . PHE A 1 268 ? -11.819 8.821 -27.690 1.00 76.81 268 PHE A CA 1
ATOM 2156 C C . PHE A 1 268 ? -11.609 8.047 -28.994 1.00 76.81 268 PHE A C 1
ATOM 2158 O O . PHE A 1 268 ? -10.852 7.082 -29.016 1.00 76.81 268 PHE A O 1
ATOM 2165 N N . LYS A 1 269 ? -12.167 8.514 -30.117 1.00 86.88 269 LYS A N 1
ATOM 2166 C CA . LYS A 1 269 ? -11.975 7.874 -31.429 1.00 86.88 269 LYS A CA 1
ATOM 2167 C C . LYS A 1 269 ? -10.517 7.899 -31.901 1.00 86.88 269 LYS A C 1
ATOM 2169 O O . LYS A 1 269 ? -10.034 6.926 -32.477 1.00 86.88 269 LYS A O 1
ATOM 2174 N N . LYS A 1 270 ? -9.794 9.000 -31.661 1.00 88.00 270 LYS A N 1
ATOM 2175 C CA . LYS A 1 270 ? -8.349 9.089 -31.948 1.00 88.00 270 LYS A CA 1
ATOM 2176 C C . LYS A 1 270 ? -7.537 8.166 -31.041 1.00 88.00 270 LYS A C 1
ATOM 2178 O O . LYS A 1 270 ? -6.607 7.527 -31.523 1.00 88.00 270 LYS A O 1
ATOM 2183 N N . LEU A 1 271 ? -7.901 8.086 -29.763 1.00 89.00 271 LEU A N 1
ATOM 2184 C CA . LEU A 1 271 ? -7.238 7.230 -28.785 1.00 89.00 271 LEU A CA 1
ATOM 2185 C C . LEU A 1 271 ? -7.432 5.741 -29.105 1.00 89.00 271 LEU A C 1
ATOM 2187 O O . LEU A 1 271 ? -6.462 4.991 -29.099 1.00 89.00 271 LEU A O 1
ATOM 2191 N N . ILE A 1 272 ? -8.648 5.333 -29.475 1.00 91.38 272 ILE A N 1
ATOM 2192 C CA . ILE A 1 272 ? -8.953 3.964 -29.912 1.00 91.38 272 ILE A CA 1
ATOM 2193 C C . ILE A 1 272 ? -8.107 3.596 -31.134 1.00 91.38 272 ILE A C 1
ATOM 2195 O O . ILE A 1 272 ? -7.403 2.595 -31.098 1.00 91.38 272 ILE A O 1
ATOM 2199 N N . ARG A 1 273 ? -8.052 4.454 -32.162 1.00 93.25 273 ARG A N 1
ATOM 2200 C CA . ARG A 1 273 ? -7.205 4.217 -33.347 1.00 93.25 273 ARG A CA 1
ATOM 2201 C C . ARG A 1 273 ? -5.714 4.140 -33.024 1.00 93.25 273 ARG A C 1
ATOM 2203 O O . ARG A 1 273 ? -4.977 3.410 -33.683 1.00 93.25 273 ARG A O 1
ATOM 2210 N N . ALA A 1 274 ? -5.249 4.910 -32.040 1.00 90.75 274 ALA A N 1
ATOM 2211 C CA . ALA A 1 274 ? -3.865 4.842 -31.584 1.00 90.75 274 ALA A CA 1
ATOM 2212 C C . ALA A 1 274 ? -3.569 3.494 -30.910 1.00 90.75 274 ALA A C 1
ATOM 2214 O O . ALA A 1 274 ? -2.547 2.884 -31.221 1.00 90.75 274 ALA A O 1
ATOM 2215 N N . TYR A 1 275 ? -4.478 3.000 -30.063 1.00 92.81 275 TYR A N 1
ATOM 2216 C CA . TYR A 1 275 ? -4.360 1.675 -29.454 1.00 92.81 275 TYR A CA 1
ATOM 2217 C C . TYR A 1 275 ? -4.492 0.542 -30.476 1.00 92.81 275 TYR A C 1
ATOM 2219 O O . TYR A 1 275 ? -3.688 -0.382 -30.449 1.00 92.81 275 TYR A O 1
ATOM 2227 N N . GLU A 1 276 ? -5.418 0.631 -31.432 1.00 93.69 276 GLU A N 1
ATOM 2228 C CA . GLU A 1 276 ? -5.536 -0.326 -32.542 1.00 93.69 276 GLU A CA 1
ATOM 2229 C C . GLU A 1 276 ? -4.233 -0.403 -33.347 1.00 93.69 276 GLU A C 1
ATOM 2231 O O . GLU A 1 276 ? -3.716 -1.490 -33.608 1.00 93.69 276 GLU A O 1
ATOM 2236 N N . LYS A 1 277 ? -3.644 0.753 -33.680 1.00 94.06 277 LYS A N 1
ATOM 2237 C CA . LYS A 1 277 ? -2.348 0.810 -34.362 1.00 94.06 277 LYS A CA 1
ATOM 2238 C C . LYS A 1 277 ? -1.235 0.191 -33.512 1.00 94.06 277 LYS A C 1
ATOM 2240 O O . LYS A 1 277 ? -0.435 -0.580 -34.034 1.00 94.06 277 LYS A O 1
ATOM 2245 N N . GLN A 1 278 ? -1.203 0.487 -32.214 1.00 94.69 278 GLN A N 1
ATOM 2246 C CA . GLN A 1 278 ? -0.218 -0.077 -31.294 1.00 94.69 278 GLN A CA 1
ATOM 2247 C C . GLN A 1 278 ? -0.341 -1.603 -31.185 1.00 94.69 278 GLN A C 1
ATOM 2249 O O . GLN A 1 278 ? 0.677 -2.288 -31.176 1.00 94.69 278 GLN A O 1
ATOM 2254 N N . ILE A 1 279 ? -1.562 -2.146 -31.165 1.00 94.12 279 ILE A N 1
ATOM 2255 C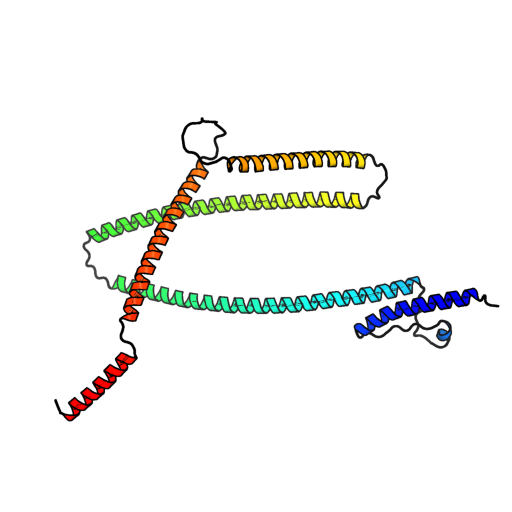 CA . ILE A 1 279 ? -1.814 -3.594 -31.165 1.00 94.12 279 ILE A CA 1
ATOM 2256 C C . ILE A 1 279 ? -1.287 -4.228 -32.456 1.00 94.12 279 ILE A C 1
ATOM 2258 O O . ILE A 1 279 ? -0.609 -5.253 -32.408 1.00 94.12 279 ILE A O 1
ATOM 2262 N N . VAL A 1 280 ? -1.538 -3.608 -33.613 1.00 96.25 280 VAL A N 1
ATOM 2263 C CA . VAL A 1 280 ? -1.024 -4.096 -34.903 1.00 96.25 280 VAL A CA 1
ATOM 2264 C C . VAL A 1 280 ? 0.506 -4.078 -34.942 1.00 96.25 280 VAL A C 1
ATOM 2266 O O . VAL A 1 280 ? 1.118 -5.044 -35.399 1.00 96.25 280 VAL A O 1
ATOM 2269 N N . ASP A 1 281 ? 1.135 -3.007 -34.462 1.00 93.62 281 ASP A N 1
ATOM 2270 C CA . ASP A 1 281 ? 2.594 -2.877 -34.458 1.00 93.62 281 ASP A CA 1
ATOM 2271 C C . ASP A 1 281 ? 3.252 -3.852 -33.463 1.00 93.62 281 ASP A C 1
ATOM 2273 O O . ASP A 1 281 ? 4.252 -4.489 -33.805 1.00 93.62 281 ASP A O 1
ATOM 2277 N N . LEU A 1 282 ? 2.652 -4.061 -32.285 1.00 94.56 282 LEU A N 1
ATOM 2278 C CA . LEU A 1 282 ? 3.096 -5.075 -31.322 1.00 94.56 282 LEU A CA 1
ATOM 2279 C C . LEU A 1 282 ? 2.946 -6.492 -31.879 1.00 94.56 282 LEU A C 1
ATOM 2281 O O . LEU A 1 282 ? 3.884 -7.274 -31.777 1.00 94.56 282 LEU A O 1
ATOM 2285 N N . ASN A 1 283 ? 1.832 -6.815 -32.539 1.00 94.94 283 ASN A N 1
ATOM 2286 C CA . ASN A 1 283 ? 1.648 -8.123 -33.175 1.00 94.94 283 ASN A CA 1
ATOM 2287 C C . ASN A 1 283 ? 2.692 -8.380 -34.273 1.00 94.94 283 ASN A C 1
ATOM 2289 O O . ASN A 1 283 ? 3.216 -9.488 -34.385 1.00 94.94 283 ASN A O 1
ATOM 2293 N N . LYS A 1 284 ? 3.059 -7.355 -35.056 1.00 95.69 284 LYS A N 1
ATOM 2294 C CA . LYS A 1 284 ? 4.170 -7.461 -36.018 1.00 95.69 284 LYS A CA 1
ATOM 2295 C C . LYS A 1 284 ? 5.506 -7.710 -35.320 1.00 95.69 284 LYS A C 1
ATOM 2297 O O . LYS A 1 284 ? 6.316 -8.477 -35.833 1.00 95.69 284 LYS A O 1
ATOM 2302 N N . GLN A 1 285 ? 5.755 -7.064 -34.182 1.00 95.00 285 GLN A N 1
ATOM 2303 C CA . GLN A 1 285 ? 6.983 -7.257 -33.414 1.00 95.00 285 GLN A CA 1
ATOM 2304 C C . GLN A 1 285 ? 7.052 -8.652 -32.784 1.00 95.00 285 GLN A C 1
ATOM 2306 O O . GLN A 1 285 ? 8.100 -9.286 -32.858 1.00 95.00 285 GLN A O 1
ATOM 2311 N N . VAL A 1 286 ? 5.943 -9.152 -32.232 1.00 95.56 286 VAL A N 1
ATOM 2312 C CA . VAL A 1 286 ? 5.833 -10.523 -31.714 1.00 95.56 286 VAL A CA 1
ATOM 2313 C C . VAL A 1 286 ? 6.157 -11.524 -32.815 1.00 95.56 286 VAL A C 1
ATOM 2315 O O . VAL A 1 286 ? 7.043 -12.350 -32.628 1.00 95.56 286 VAL A O 1
ATOM 2318 N N . LYS A 1 287 ? 5.544 -11.379 -33.995 1.00 95.88 287 LYS A N 1
ATOM 2319 C CA . LYS A 1 287 ? 5.811 -12.267 -35.129 1.00 95.88 287 LYS A CA 1
ATOM 2320 C C . LYS A 1 287 ? 7.289 -12.265 -35.545 1.00 95.88 287 LYS A C 1
ATOM 2322 O O . LYS A 1 287 ? 7.860 -13.324 -35.776 1.00 95.88 287 LYS A O 1
ATOM 2327 N N . LYS A 1 288 ? 7.933 -11.093 -35.588 1.00 94.44 288 LYS A N 1
ATOM 2328 C CA . LYS A 1 288 ? 9.377 -10.994 -35.869 1.00 94.44 288 LYS A CA 1
ATOM 2329 C C . LYS A 1 288 ? 10.224 -11.710 -34.818 1.00 94.44 288 LYS A C 1
ATOM 2331 O O . LYS A 1 288 ? 11.142 -12.436 -35.172 1.00 94.44 288 LYS A O 1
ATOM 2336 N N . LEU A 1 289 ? 9.912 -11.523 -33.536 1.00 94.44 289 LEU A N 1
ATOM 2337 C CA . LEU A 1 289 ? 10.635 -12.182 -32.445 1.00 94.44 289 LEU A CA 1
ATOM 2338 C C . LEU A 1 289 ? 10.434 -13.703 -32.459 1.00 94.44 289 LEU A C 1
ATOM 2340 O O . LEU A 1 289 ? 11.350 -14.441 -32.109 1.00 94.44 289 LEU A O 1
ATOM 2344 N N . GLU A 1 290 ? 9.262 -14.184 -32.870 1.00 94.88 290 GLU A N 1
ATOM 2345 C CA . GLU A 1 290 ? 9.002 -15.612 -33.072 1.00 94.88 290 GLU A CA 1
ATOM 2346 C C . GLU A 1 290 ? 9.830 -16.181 -34.231 1.00 94.88 290 GLU A C 1
ATOM 2348 O O . GLU A 1 290 ? 10.456 -17.228 -34.071 1.00 94.88 290 GLU A O 1
ATOM 2353 N N . GLU A 1 291 ? 9.905 -15.470 -35.359 1.00 95.50 291 GLU A N 1
ATOM 2354 C CA . GLU A 1 291 ? 10.758 -15.837 -36.498 1.00 95.50 291 GLU A CA 1
ATOM 2355 C C . GLU A 1 291 ? 12.249 -15.861 -36.102 1.00 95.50 291 GLU A C 1
ATOM 2357 O O . GLU A 1 291 ? 12.952 -16.830 -36.393 1.00 95.50 291 GLU A O 1
ATOM 2362 N N . GLU A 1 292 ? 12.730 -14.849 -35.370 1.00 94.25 292 GLU A N 1
ATOM 2363 C CA . GLU A 1 292 ? 14.104 -14.798 -34.846 1.00 94.25 292 GLU A CA 1
ATOM 2364 C C . GLU A 1 292 ? 14.386 -15.926 -33.847 1.00 94.25 292 GLU A C 1
ATOM 2366 O O . GLU A 1 292 ? 15.446 -16.552 -33.894 1.00 94.25 292 GLU A O 1
ATOM 2371 N N . LYS A 1 293 ? 13.438 -16.229 -32.954 1.00 93.62 293 LYS A N 1
ATOM 2372 C CA . LYS A 1 293 ? 13.556 -17.332 -31.995 1.00 93.62 293 LYS A CA 1
ATOM 2373 C C . LYS A 1 293 ? 13.699 -18.674 -32.709 1.00 93.62 293 LYS A C 1
ATOM 2375 O O . LYS A 1 293 ? 14.554 -19.470 -32.318 1.00 93.62 293 LYS A O 1
ATOM 2380 N N . GLU A 1 294 ? 12.882 -18.938 -33.726 1.00 94.00 294 GLU A N 1
ATOM 2381 C CA . GLU A 1 294 ? 12.987 -20.179 -34.499 1.00 94.00 294 GLU A CA 1
ATOM 2382 C C . GLU A 1 294 ? 14.298 -20.237 -35.295 1.00 94.00 294 GLU A C 1
ATOM 2384 O O . GLU A 1 294 ? 14.938 -21.289 -35.333 1.00 94.00 294 GLU A O 1
ATOM 2389 N N . LEU A 1 295 ? 14.774 -19.106 -35.828 1.00 94.25 295 LEU A N 1
ATOM 2390 C CA . LEU A 1 295 ? 16.077 -19.032 -36.492 1.00 94.25 295 LEU A CA 1
ATOM 2391 C C . LEU A 1 295 ? 17.236 -19.342 -35.530 1.00 94.25 295 LEU A C 1
ATOM 2393 O O . LEU A 1 295 ? 18.109 -20.146 -35.853 1.00 94.25 295 LEU A O 1
ATOM 2397 N N . ILE A 1 296 ? 17.227 -18.760 -34.328 1.00 91.56 296 ILE A N 1
ATOM 2398 C CA . ILE A 1 296 ? 18.238 -19.022 -33.291 1.00 91.56 296 ILE A CA 1
ATOM 2399 C C . ILE A 1 296 ? 18.189 -20.486 -32.851 1.00 91.56 296 ILE A C 1
ATOM 2401 O O . ILE A 1 296 ? 19.228 -21.110 -32.652 1.00 91.56 296 ILE A O 1
ATOM 2405 N N . LYS A 1 297 ? 16.994 -21.060 -32.708 1.00 91.81 297 LYS A N 1
ATOM 2406 C CA . LYS A 1 297 ? 16.825 -22.468 -32.341 1.00 91.81 297 LYS A CA 1
ATOM 2407 C C . LYS A 1 297 ? 17.407 -23.402 -33.404 1.00 91.81 297 LYS A C 1
ATOM 2409 O O . LYS A 1 297 ? 18.049 -24.389 -33.047 1.00 91.81 297 LYS A O 1
ATOM 2414 N N . LEU A 1 298 ? 17.226 -23.072 -34.683 1.00 91.81 298 LEU A N 1
ATOM 2415 C CA . LEU A 1 298 ? 17.833 -23.803 -35.792 1.00 91.81 298 LEU A CA 1
ATOM 2416 C C . LEU A 1 298 ? 19.364 -23.668 -35.783 1.00 91.81 298 LEU A C 1
ATOM 2418 O O . LEU A 1 298 ? 20.054 -24.676 -35.907 1.00 91.81 298 LEU A O 1
ATOM 2422 N N . ASP A 1 299 ? 19.895 -22.459 -35.566 1.00 89.50 299 ASP A N 1
ATOM 2423 C CA . ASP A 1 299 ? 21.343 -22.214 -35.481 1.00 89.50 299 ASP A CA 1
ATOM 2424 C C . ASP A 1 299 ? 21.985 -22.971 -34.309 1.00 89.50 299 ASP A C 1
ATOM 2426 O O . ASP A 1 299 ? 23.006 -23.633 -34.471 1.00 89.50 299 ASP A O 1
ATOM 2430 N N . VAL A 1 300 ? 21.354 -22.958 -33.131 1.00 86.25 300 VAL A N 1
ATOM 2431 C CA . VAL A 1 300 ? 21.813 -23.731 -31.966 1.00 86.25 300 VAL A CA 1
ATOM 2432 C C . VAL A 1 300 ? 21.785 -25.232 -32.254 1.00 86.25 300 VAL A C 1
ATOM 2434 O O . VAL A 1 300 ? 22.725 -25.928 -31.881 1.00 86.25 300 VAL A O 1
ATOM 2437 N N . GLY A 1 301 ? 20.751 -25.726 -32.940 1.00 82.12 301 GLY A N 1
ATOM 2438 C CA . GLY A 1 301 ? 20.656 -27.130 -33.348 1.00 82.12 301 GLY A CA 1
ATOM 2439 C C . GLY A 1 301 ? 21.674 -27.546 -34.417 1.00 82.12 301 GLY A C 1
ATOM 2440 O O . GLY A 1 301 ? 22.027 -28.719 -34.488 1.00 82.12 301 GLY A O 1
ATOM 2441 N N . ALA A 1 302 ? 22.163 -26.605 -35.230 1.00 82.88 302 ALA A N 1
ATOM 2442 C CA . ALA A 1 302 ? 23.160 -26.854 -36.272 1.00 82.88 302 ALA A CA 1
ATOM 2443 C C . ALA A 1 302 ? 24.613 -26.783 -35.767 1.00 82.88 302 ALA A C 1
ATOM 2445 O O . ALA A 1 302 ? 25.538 -27.186 -36.478 1.00 82.88 302 ALA A O 1
ATOM 2446 N N . ARG A 1 303 ? 24.846 -26.264 -34.554 1.00 87.38 303 ARG A N 1
ATOM 2447 C CA . ARG A 1 303 ? 26.194 -26.139 -33.988 1.00 87.38 303 ARG A CA 1
ATOM 2448 C C . ARG A 1 303 ? 26.726 -27.502 -33.519 1.00 87.38 303 ARG A C 1
ATOM 2450 O O . ARG A 1 303 ? 26.013 -28.213 -32.813 1.00 87.38 303 ARG A O 1
ATOM 2457 N N . PRO A 1 304 ? 27.991 -27.846 -33.831 1.00 80.50 304 PRO A N 1
ATOM 2458 C CA . PRO A 1 304 ? 28.630 -29.048 -33.301 1.00 80.50 304 PRO A CA 1
ATOM 2459 C C . PRO A 1 304 ? 28.624 -29.056 -31.772 1.00 80.50 304 PRO A C 1
ATOM 2461 O O . PRO A 1 304 ? 28.955 -28.055 -31.128 1.00 80.50 304 PRO A O 1
ATOM 2464 N N . GLU A 1 305 ? 28.284 -30.194 -31.177 1.00 85.06 305 GLU A N 1
ATOM 2465 C CA . GLU A 1 305 ? 28.279 -30.337 -29.730 1.00 85.06 305 GLU A CA 1
ATOM 2466 C C . GLU A 1 305 ? 29.711 -30.482 -29.187 1.00 85.06 305 GLU A C 1
ATOM 2468 O O . GLU A 1 305 ? 30.651 -30.892 -29.871 1.00 85.06 305 GLU A O 1
ATOM 2473 N N . VAL A 1 306 ? 29.892 -30.226 -27.888 1.00 85.75 306 VAL A N 1
ATOM 2474 C CA . VAL A 1 306 ? 31.192 -30.374 -27.204 1.00 85.75 306 VAL A CA 1
ATOM 2475 C C . VAL A 1 306 ? 31.776 -31.787 -27.372 1.00 85.75 306 VAL A C 1
ATOM 2477 O O . VAL A 1 306 ? 32.996 -31.962 -27.401 1.00 85.75 306 VAL A O 1
ATOM 2480 N N . LYS A 1 307 ? 30.921 -32.808 -27.509 1.00 87.25 307 LYS A N 1
ATOM 2481 C CA . LYS A 1 307 ? 31.340 -34.188 -27.795 1.00 87.25 307 LYS A CA 1
ATOM 2482 C C . LYS A 1 307 ? 31.986 -34.319 -29.181 1.00 87.25 307 LYS A C 1
ATOM 2484 O O . LYS A 1 307 ? 33.017 -34.979 -29.290 1.00 87.25 307 LYS A O 1
ATOM 2489 N N . ASP A 1 308 ? 31.459 -33.627 -30.190 1.00 88.12 308 ASP A N 1
ATOM 2490 C CA . ASP A 1 308 ? 31.984 -33.633 -31.558 1.00 88.12 308 ASP A CA 1
ATOM 2491 C C . ASP A 1 308 ? 33.355 -32.955 -31.597 1.00 88.12 308 ASP A C 1
ATOM 2493 O O . ASP A 1 308 ? 34.301 -33.476 -32.189 1.00 88.12 308 ASP A O 1
ATOM 2497 N N . TYR A 1 309 ? 33.506 -31.857 -30.847 1.00 86.69 309 TYR A N 1
ATOM 2498 C CA . TYR A 1 309 ? 34.796 -31.193 -30.662 1.00 86.69 309 TYR A CA 1
ATOM 2499 C C . TYR A 1 309 ? 35.825 -32.097 -29.967 1.00 86.69 309 TYR A C 1
ATOM 2501 O O . TYR A 1 309 ? 36.970 -32.187 -30.406 1.00 86.69 309 TYR A O 1
ATOM 2509 N N . ARG A 1 310 ? 35.432 -32.830 -28.914 1.00 89.44 31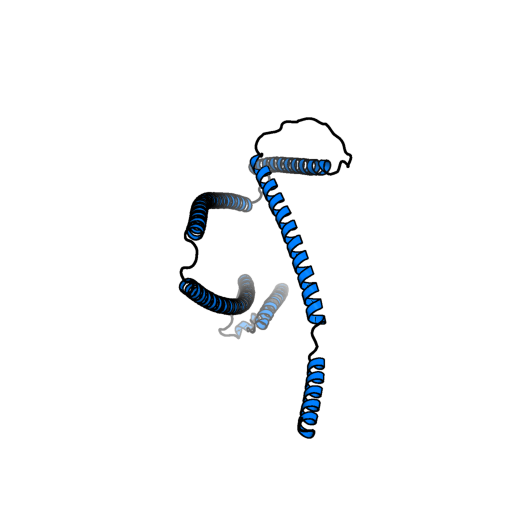0 ARG A N 1
ATOM 2510 C CA . ARG A 1 310 ? 36.325 -33.788 -28.231 1.00 89.44 310 ARG A CA 1
ATOM 2511 C C . ARG A 1 310 ? 36.778 -34.914 -29.159 1.00 89.44 310 ARG A C 1
ATOM 2513 O O . ARG A 1 310 ? 37.952 -35.284 -29.137 1.00 89.44 310 ARG A O 1
ATOM 2520 N N . VAL A 1 311 ? 35.873 -35.450 -29.980 1.00 90.81 311 VAL A N 1
ATOM 2521 C CA . VAL A 1 311 ? 36.202 -36.485 -30.972 1.00 90.81 311 VAL A CA 1
ATOM 2522 C 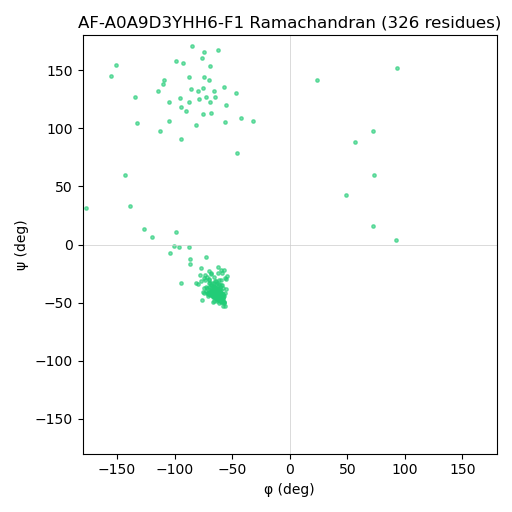C . VAL A 1 311 ? 37.163 -35.933 -32.027 1.00 90.81 311 VAL A C 1
ATOM 2524 O O . VAL A 1 311 ? 38.182 -36.569 -32.312 1.00 90.81 311 VAL A O 1
ATOM 2527 N N . ALA A 1 312 ? 36.896 -34.735 -32.555 1.00 89.31 312 ALA A N 1
ATOM 2528 C CA . ALA A 1 312 ? 37.778 -34.062 -33.504 1.00 89.31 312 ALA A CA 1
ATOM 2529 C C . ALA A 1 312 ? 39.172 -33.805 -32.904 1.00 89.31 312 ALA A C 1
ATOM 2531 O O . ALA A 1 312 ? 40.179 -34.134 -33.528 1.00 89.31 312 ALA A O 1
ATOM 2532 N N . GLN A 1 313 ? 39.245 -33.329 -31.659 1.00 90.75 313 GLN A N 1
ATOM 2533 C CA . GLN A 1 313 ? 40.498 -33.067 -30.950 1.00 90.75 313 GLN A CA 1
ATOM 2534 C C . GLN A 1 313 ? 41.310 -34.348 -30.701 1.00 90.75 313 GLN A C 1
ATOM 2536 O O . GLN A 1 313 ? 42.531 -34.358 -30.859 1.00 90.75 313 GLN A O 1
ATOM 2541 N N . LEU A 1 314 ? 40.655 -35.455 -30.335 1.00 91.38 314 LEU A N 1
ATOM 2542 C CA . LEU A 1 314 ? 41.319 -36.755 -30.193 1.00 91.38 314 LEU A CA 1
ATOM 2543 C C . LEU A 1 314 ? 41.856 -37.262 -31.533 1.00 91.38 314 LEU A C 1
ATOM 2545 O O . LEU A 1 314 ? 42.948 -37.831 -31.582 1.00 91.38 314 LEU A O 1
ATOM 2549 N N . ARG A 1 315 ? 41.106 -37.054 -32.620 1.00 91.44 315 ARG A N 1
ATOM 2550 C CA . ARG A 1 315 ? 41.537 -37.417 -33.972 1.00 91.44 315 ARG A CA 1
ATOM 2551 C C . ARG A 1 315 ? 42.719 -36.563 -34.428 1.00 91.44 315 ARG A C 1
ATOM 2553 O O . ARG A 1 315 ? 43.680 -37.134 -34.930 1.00 91.44 315 ARG A O 1
ATOM 2560 N N . MET A 1 316 ? 42.698 -35.254 -34.172 1.00 90.00 316 MET A N 1
ATOM 2561 C CA . MET A 1 316 ? 43.837 -34.361 -34.413 1.00 90.00 316 MET A CA 1
ATOM 2562 C C . MET A 1 316 ? 45.078 -34.829 -33.659 1.00 90.00 316 MET A C 1
ATOM 2564 O O . MET A 1 316 ? 46.092 -35.077 -34.291 1.00 90.00 316 MET A O 1
ATOM 2568 N N . LYS A 1 317 ? 44.981 -35.101 -32.352 1.00 91.69 317 LYS A N 1
ATOM 2569 C CA . LYS A 1 317 ? 46.120 -35.608 -31.564 1.00 91.69 317 LYS A CA 1
ATOM 2570 C C . LYS A 1 317 ? 46.685 -36.928 -32.089 1.00 91.69 317 LYS A C 1
ATOM 2572 O O . LYS A 1 317 ? 47.882 -37.179 -31.984 1.00 91.69 317 LYS A O 1
ATOM 2577 N N . LYS A 1 318 ? 45.833 -37.814 -32.614 1.00 90.38 318 LYS A N 1
ATOM 2578 C CA . LYS A 1 318 ? 46.284 -39.061 -33.251 1.00 90.38 318 LYS A CA 1
ATOM 2579 C C . LYS A 1 318 ? 47.009 -38.785 -34.568 1.00 90.38 318 LYS A C 1
ATOM 2581 O O . LYS A 1 318 ? 48.045 -39.391 -34.807 1.00 90.38 318 LYS A O 1
ATOM 2586 N N . LEU A 1 319 ? 46.486 -37.876 -35.388 1.00 88.44 319 LEU A N 1
ATOM 2587 C CA . LEU A 1 319 ? 47.110 -37.471 -36.648 1.00 88.44 319 LEU A CA 1
ATOM 2588 C C . LEU A 1 319 ? 48.436 -36.738 -36.415 1.00 88.44 319 LEU A C 1
ATOM 2590 O O . LEU A 1 319 ? 49.409 -37.067 -37.073 1.00 88.44 319 LEU A O 1
ATOM 2594 N N . GLU A 1 320 ? 48.510 -35.838 -35.434 1.00 87.69 320 GLU A N 1
ATOM 2595 C CA . GLU A 1 320 ? 49.745 -35.165 -35.006 1.00 87.69 320 GLU A CA 1
ATOM 2596 C C . GLU A 1 320 ? 50.817 -36.174 -34.584 1.00 87.69 320 GLU A C 1
ATOM 2598 O O . GLU A 1 320 ? 51.967 -36.071 -34.998 1.00 87.69 320 GLU A O 1
ATOM 2603 N N . LYS A 1 321 ? 50.441 -37.198 -33.805 1.00 87.88 321 LYS A N 1
ATOM 2604 C CA . LYS A 1 321 ? 51.363 -38.279 -33.430 1.00 87.88 321 LYS A CA 1
ATOM 2605 C C . LYS A 1 321 ? 51.834 -39.088 -34.635 1.00 87.88 321 LYS A C 1
ATOM 2607 O O . LYS A 1 321 ? 53.002 -39.452 -34.687 1.00 87.88 321 LYS A O 1
ATOM 2612 N N . LEU A 1 322 ? 50.944 -39.387 -35.580 1.00 86.81 322 LEU A N 1
ATOM 2613 C CA . LEU A 1 322 ? 51.300 -40.115 -36.800 1.00 86.81 322 LEU A CA 1
ATOM 2614 C C . LEU A 1 322 ? 52.211 -39.281 -37.709 1.00 86.81 322 LEU A C 1
ATOM 2616 O O . LEU A 1 322 ? 53.197 -39.813 -38.204 1.00 86.81 322 LEU A O 1
ATOM 2620 N N . LEU A 1 323 ? 51.940 -37.985 -37.869 1.00 82.56 323 LEU A N 1
ATOM 2621 C CA . LEU A 1 323 ? 52.811 -37.055 -38.593 1.00 82.56 323 LEU A CA 1
ATOM 2622 C C . LEU A 1 323 ? 54.199 -36.980 -37.946 1.00 82.56 323 LEU A C 1
ATOM 2624 O O . LEU A 1 323 ? 55.202 -37.146 -38.631 1.00 82.56 323 LEU A O 1
ATOM 2628 N N . ALA A 1 324 ? 54.263 -36.855 -36.617 1.00 81.44 324 ALA A N 1
ATOM 2629 C CA . ALA A 1 324 ? 55.531 -36.821 -35.891 1.00 81.44 324 ALA A CA 1
ATOM 2630 C C . ALA A 1 324 ? 56.328 -38.139 -35.990 1.00 81.44 324 ALA A C 1
ATOM 2632 O O . ALA A 1 324 ? 57.554 -38.114 -35.979 1.00 81.44 324 ALA A O 1
ATOM 2633 N N . LEU A 1 325 ? 55.650 -39.289 -36.091 1.00 78.62 325 LEU A N 1
ATOM 2634 C CA . LEU A 1 325 ? 56.289 -40.601 -36.270 1.00 78.62 325 LEU A CA 1
ATOM 2635 C C . LEU A 1 325 ? 56.762 -40.845 -37.708 1.00 78.62 325 LEU A C 1
ATOM 2637 O O . LEU A 1 325 ? 57.745 -41.555 -37.909 1.00 78.62 325 LEU A O 1
ATOM 2641 N N . HIS A 1 326 ? 56.066 -40.284 -38.697 1.00 79.50 326 HIS A N 1
ATOM 2642 C CA . HIS A 1 326 ? 56.387 -40.456 -40.114 1.00 79.50 326 HIS A CA 1
ATOM 2643 C C . HIS A 1 326 ? 57.240 -39.323 -40.703 1.00 79.50 326 HIS A C 1
ATOM 2645 O O . HIS A 1 326 ? 57.655 -39.439 -41.853 1.00 79.50 326 HIS A O 1
ATOM 2651 N N . ASN A 1 327 ? 57.558 -38.291 -39.913 1.00 62.44 327 ASN A N 1
ATOM 2652 C CA . ASN A 1 327 ? 58.444 -37.174 -40.258 1.00 62.44 327 ASN A CA 1
ATOM 2653 C C . ASN A 1 327 ? 58.121 -36.537 -41.628 1.00 62.44 327 ASN A C 1
ATOM 2655 O O . ASN A 1 327 ? 59.025 -36.263 -42.420 1.00 62.44 327 ASN A O 1
ATOM 2659 N N . ILE A 1 328 ? 56.822 -36.348 -41.897 1.00 58.97 328 ILE A N 1
ATOM 2660 C CA . ILE A 1 328 ? 56.296 -35.525 -42.999 1.00 58.97 328 ILE A CA 1
ATOM 2661 C C . ILE A 1 328 ? 55.864 -34.182 -42.428 1.00 58.97 328 ILE A C 1
ATOM 2663 O O . ILE A 1 328 ? 55.132 -34.204 -41.408 1.00 58.97 328 ILE A O 1
#

InterPro domains:
  IPR037692 Centrosomal protein of 70kDa [PTHR14594] (14-324)